Protein 3CPQ (pdb70)

CATH classification: 3.30.1330.30

Structure (mmCIF, N/CA/C/O backbone):
data_3CPQ
#
_entry.id   3CPQ
#
_cell.length_a   46.115
_cell.length_b   46.115
_cell.length_c   98.509
_cell.angle_alpha   90.00
_cell.angle_beta   90.00
_cell.angle_gamma   90.00
#
_symmetry.space_group_name_H-M   'P 43'
#
loop_
_entity.id
_entity.type
_entity.pdbx_description
1 polymer '50S ribosomal protein L30e'
2 water water
#
loop_
_atom_site.group_PDB
_atom_site.id
_atom_site.type_symbol
_atom_site.label_atom_id
_atom_site.label_alt_id
_atom_site.label_comp_id
_atom_site.label_asym_id
_atom_site.label_entity_id
_atom_site.label_seq_id
_atom_site.pdbx_PDB_ins_code
_atom_site.Cartn_x
_atom_site.Cartn_y
_atom_site.Cartn_z
_atom_site.occupancy
_atom_site.B_iso_or_equiv
_atom_site.auth_seq_id
_atom_site.auth_comp_id
_atom_site.auth_asym_id
_atom_site.auth_atom_id
_atom_site.pdbx_PDB_model_num
ATOM 1 N N . MET A 1 7 ? 16.277 12.348 80.262 1.00 63.30 7 MET A N 1
ATOM 2 C CA . MET A 1 7 ? 17.494 11.569 80.636 1.00 61.38 7 MET A CA 1
ATOM 3 C C . MET A 1 7 ? 17.985 10.703 79.481 1.00 57.83 7 MET A C 1
ATOM 4 O O . MET A 1 7 ? 18.951 11.048 78.801 1.00 55.68 7 MET A O 1
ATOM 9 N N . ASP A 1 8 ? 17.317 9.574 79.271 1.00 52.95 8 ASP A N 1
ATOM 10 C CA . ASP A 1 8 ? 17.686 8.655 78.204 1.00 47.23 8 ASP A CA 1
ATOM 11 C C . ASP A 1 8 ? 17.527 9.297 76.834 1.00 38.81 8 ASP A C 1
ATOM 12 O O . ASP A 1 8 ? 18.409 9.178 75.988 1.00 35.65 8 ASP A O 1
ATOM 17 N N . VAL A 1 9 ? 16.404 9.978 76.622 1.00 31.52 9 VAL A N 1
ATOM 18 C CA . VAL A 1 9 ? 16.143 10.641 75.348 1.00 28.32 9 VAL A CA 1
ATOM 19 C C . VAL A 1 9 ? 17.226 11.662 75.031 1.00 26.61 9 VAL A C 1
ATOM 20 O O . VAL A 1 9 ? 17.713 11.729 73.901 1.00 26.33 9 VAL A O 1
ATOM 24 N N . ASN A 1 10 ? 17.603 12.459 76.027 1.00 24.54 10 ASN A N 1
ATOM 25 C CA . ASN A 1 10 ? 18.632 13.473 75.820 1.00 22.54 10 ASN A CA 1
ATOM 26 C C . ASN A 1 10 ? 19.975 12.830 75.492 1.00 23.96 10 ASN A C 1
ATOM 27 O O . ASN A 1 10 ? 20.713 13.322 74.640 1.00 21.05 10 ASN A O 1
ATOM 32 N N . LYS A 1 11 ? 20.294 11.731 76.168 1.00 22.75 11 LYS A N 1
ATOM 33 C CA . LYS A 1 11 ? 21.549 11.033 75.911 1.00 25.14 11 LYS A CA 1
ATOM 34 C C . LYS A 1 11 ? 21.535 10.508 74.481 1.00 21.45 11 LYS A C 1
ATOM 35 O O . LYS A 1 11 ? 22.540 10.571 73.771 1.00 22.12 11 LYS A O 1
ATOM 41 N N . ALA A 1 12 ? 20.384 9.984 74.071 1.00 24.03 12 ALA A N 1
ATOM 42 C CA . ALA A 1 12 ? 20.212 9.436 72.729 1.00 20.58 12 ALA A CA 1
ATOM 43 C C . ALA A 1 12 ? 20.347 10.521 71.662 1.00 20.65 12 ALA A C 1
ATOM 44 O O . ALA A 1 12 ? 20.931 10.294 70.602 1.00 20.67 12 ALA A O 1
ATOM 46 N N . ILE A 1 13 ? 19.803 11.700 71.941 1.00 19.34 13 ILE A N 1
ATOM 47 C CA . ILE A 1 13 ? 19.881 12.811 70.996 1.00 18.48 13 ILE A CA 1
ATOM 48 C C . ILE A 1 13 ? 21.329 13.246 70.793 1.00 15.94 13 ILE A C 1
ATOM 49 O O . ILE A 1 13 ? 21.789 13.416 69.663 1.00 18.00 13 ILE A O 1
ATOM 54 N N . ARG A 1 14 ? 22.052 13.418 71.891 1.00 17.80 14 ARG A N 1
ATOM 55 C CA . ARG A 1 14 ? 23.445 13.833 71.800 1.00 14.97 14 ARG A CA 1
ATOM 56 C C . ARG A 1 14 ? 24.262 12.791 71.029 1.00 16.87 14 ARG A C 1
ATOM 57 O O . ARG A 1 14 ? 25.118 13.134 70.211 1.00 16.40 14 ARG A O 1
ATOM 65 N N . THR A 1 15 ? 23.987 11.517 71.281 1.00 19.00 15 THR A N 1
ATOM 66 C CA . THR A 1 15 ? 24.702 10.444 70.595 1.00 21.75 15 THR A CA 1
ATOM 67 C C . THR A 1 15 ? 24.470 10.489 69.084 1.00 22.55 15 THR A C 1
ATOM 68 O O . THR A 1 15 ? 25.381 10.215 68.298 1.00 21.58 15 THR A O 1
ATOM 72 N N . ALA A 1 16 ? 23.250 10.836 68.678 1.00 21.21 16 ALA A N 1
ATOM 73 C CA . ALA A 1 16 ? 22.917 10.905 67.258 1.00 21.20 16 ALA A CA 1
ATOM 74 C C . ALA A 1 16 ? 23.630 12.080 66.602 1.00 19.99 16 ALA A C 1
ATOM 75 O O . ALA A 1 16 ? 24.103 11.982 65.468 1.00 20.16 16 ALA A O 1
ATOM 77 N N . VAL A 1 17 ? 23.695 13.195 67.321 1.00 22.24 17 VAL A N 1
ATOM 78 C CA . VAL A 1 17 ? 24.359 14.396 66.831 1.00 19.99 17 VAL A CA 1
ATOM 79 C C . VAL A 1 17 ? 25.859 14.147 66.656 1.00 22.70 17 VAL A C 1
ATOM 80 O O . VAL A 1 17 ? 26.455 14.548 65.652 1.00 21.57 17 VAL A O 1
ATOM 84 N N . ASP A 1 18 ? 26.460 13.488 67.644 1.00 22.28 18 ASP A N 1
ATOM 85 C CA . ASP A 1 18 ? 27.896 13.205 67.621 1.00 28.26 18 ASP A CA 1
ATOM 86 C C . ASP A 1 18 ? 28.335 12.032 66.749 1.00 26.79 18 ASP A C 1
ATOM 87 O O . ASP A 1 18 ? 29.389 12.095 66.117 1.00 31.29 18 ASP A O 1
ATOM 92 N N . THR A 1 19 ? 27.548 10.963 66.712 1.00 26.52 19 THR A N 1
ATOM 93 C CA . THR A 1 19 ? 27.935 9.801 65.917 1.00 24.68 19 THR A CA 1
ATOM 94 C C . THR A 1 19 ? 27.183 9.646 64.600 1.00 25.84 19 THR A C 1
ATOM 95 O O . THR A 1 19 ? 27.594 8.868 63.739 1.00 25.11 19 THR A O 1
ATOM 99 N N . GLY A 1 20 ? 26.089 10.382 64.431 1.00 24.11 20 GLY A N 1
ATOM 100 C CA . GLY A 1 20 ? 25.327 10.262 63.200 1.00 20.74 20 GLY A CA 1
ATOM 101 C C . GLY A 1 20 ? 25.261 11.557 62.421 1.00 21.74 20 GLY A C 1
ATOM 102 O O . GLY A 1 20 ? 26.266 12.242 62.251 1.00 24.43 20 GLY A O 1
ATOM 103 N N . LYS A 1 21 ? 24.069 11.883 61.932 1.00 21.46 21 LYS A N 1
ATOM 104 C CA . LYS A 1 21 ? 23.856 13.113 61.188 1.00 20.94 21 LYS A CA 1
ATOM 105 C C . LYS A 1 21 ? 22.512 13.692 61.600 1.00 17.48 21 LYS A C 1
ATOM 106 O O . LYS A 1 21 ? 21.467 13.094 61.353 1.00 21.20 21 LYS A O 1
ATOM 112 N N . VAL A 1 22 ? 22.553 14.857 62.233 1.00 19.19 22 VAL A N 1
ATOM 113 C CA . VAL A 1 22 ? 21.342 15.530 62.693 1.00 15.73 22 VAL A CA 1
ATOM 114 C C . VAL A 1 22 ? 21.292 16.957 62.162 1.00 15.21 22 VAL A C 1
ATOM 115 O O . VAL A 1 22 ? 22.264 17.707 62.276 1.00 21.77 22 VAL A O 1
ATOM 119 N N . ILE A 1 23 ? 20.159 17.321 61.574 1.00 16.66 23 ILE A N 1
ATOM 120 C CA . ILE A 1 23 ? 19.960 18.665 61.044 1.00 16.68 23 ILE A CA 1
ATOM 121 C C . ILE A 1 23 ? 19.356 19.483 62.183 1.00 17.67 23 ILE A C 1
ATOM 122 O O . ILE A 1 23 ? 18.351 19.085 62.771 1.00 15.63 23 ILE A O 1
ATOM 127 N N . LEU A 1 24 ? 19.976 20.615 62.495 1.00 18.10 24 LEU A N 1
ATOM 128 C CA . LEU A 1 24 ? 19.507 21.468 63.587 1.00 21.46 24 LEU A CA 1
ATOM 129 C C . LEU A 1 24 ? 18.786 22.719 63.098 1.00 21.13 24 LEU A C 1
ATOM 130 O O . LEU A 1 24 ? 19.255 23.396 62.181 1.00 22.69 24 LEU A O 1
ATOM 135 N N . GLY A 1 25 ? 17.647 23.027 63.714 1.00 19.50 25 GLY A N 1
ATOM 136 C CA . GLY A 1 25 ? 16.907 24.216 63.329 1.00 20.34 25 GLY A CA 1
ATOM 137 C C . GLY A 1 25 ? 15.531 23.926 62.778 1.00 21.78 25 GLY A C 1
ATOM 138 O O . GLY A 1 25 ? 15.352 22.975 62.015 1.00 19.50 25 GLY A O 1
ATOM 139 N N . SER A 1 26 ? 14.557 24.750 63.156 1.00 20.06 26 SER A N 1
ATOM 140 C CA . SER A 1 26 ? 13.183 24.572 62.700 1.00 19.40 26 SER A CA 1
ATOM 141 C C . SER A 1 26 ? 13.042 24.763 61.192 1.00 22.96 26 SER A C 1
ATOM 142 O O . SER A 1 26 ? 12.383 23.969 60.521 1.00 21.93 26 SER A O 1
ATOM 145 N N . LYS A 1 27 ? 13.666 25.812 60.661 1.00 22.90 27 LYS A N 1
ATOM 146 C CA . LYS A 1 27 ? 13.597 26.094 59.230 1.00 23.38 27 LYS A CA 1
ATOM 147 C C . LYS A 1 27 ? 14.231 24.981 58.393 1.00 22.65 27 LYS A C 1
ATOM 148 O O . LYS A 1 27 ? 13.663 24.544 57.394 1.00 18.38 27 LYS A O 1
ATOM 154 N N . ARG A 1 28 ? 15.412 24.530 58.798 1.00 22.12 28 ARG A N 1
ATOM 155 C CA . ARG A 1 28 ? 16.094 23.471 58.068 1.00 22.41 28 ARG A CA 1
ATOM 156 C C . ARG A 1 28 ? 15.331 22.158 58.188 1.00 21.17 28 ARG A C 1
ATOM 157 O O . ARG A 1 28 ? 15.203 21.421 57.210 1.00 20.16 28 ARG A O 1
ATOM 165 N N . THR A 1 29 ? 14.831 21.864 59.387 1.00 17.89 29 THR A N 1
ATOM 166 C CA . THR A 1 29 ? 14.075 20.632 59.608 1.00 15.12 29 THR A CA 1
ATOM 167 C C . THR A 1 29 ? 12.887 20.568 58.658 1.00 16.91 29 THR A C 1
ATOM 168 O O . THR A 1 29 ? 12.662 19.559 57.988 1.00 18.09 29 THR A O 1
ATOM 172 N N . ILE A 1 30 ? 12.126 21.656 58.599 1.00 16.53 30 ILE A N 1
ATOM 173 C CA . ILE A 1 30 ? 10.961 21.720 57.722 1.00 16.42 30 ILE A CA 1
A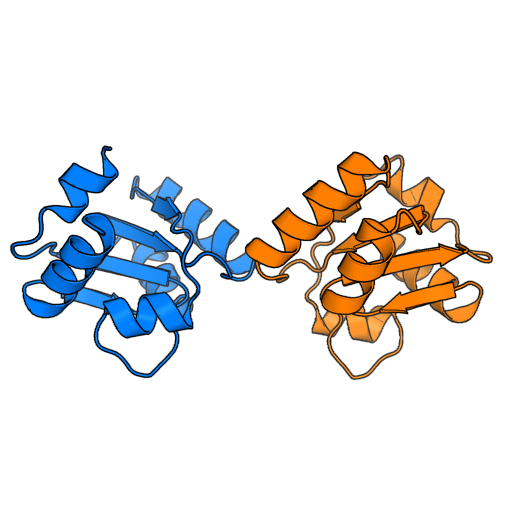TOM 174 C C . ILE A 1 30 ? 11.381 21.542 56.266 1.00 17.46 30 ILE A C 1
ATOM 175 O O . ILE A 1 30 ? 10.729 20.824 55.504 1.00 18.08 30 ILE A O 1
ATOM 180 N N . LYS A 1 31 ? 12.470 22.200 55.882 1.00 19.75 31 LYS A N 1
ATOM 181 C CA . LYS A 1 31 ? 12.963 22.106 54.512 1.00 21.49 31 LYS A CA 1
ATOM 182 C C . LYS A 1 31 ? 13.266 20.657 54.147 1.00 21.20 31 LYS A C 1
ATOM 183 O O . LYS A 1 31 ? 12.817 20.157 53.115 1.00 20.76 31 LYS A O 1
ATOM 189 N N . PHE A 1 32 ? 14.030 19.984 55.000 1.00 16.37 32 PHE A N 1
ATOM 190 C CA . PHE A 1 32 ? 14.381 18.589 54.758 1.00 19.37 32 PHE A CA 1
ATOM 191 C C . PHE A 1 32 ? 13.162 17.673 54.737 1.00 18.33 32 PHE A C 1
ATOM 192 O O . PHE A 1 32 ? 13.021 16.843 53.841 1.00 18.48 32 PHE A O 1
ATOM 200 N N . VAL A 1 33 ? 12.276 17.816 55.716 1.00 18.71 33 VAL A N 1
ATOM 201 C CA . VAL A 1 33 ? 11.088 16.970 55.755 1.00 19.36 33 VAL A CA 1
ATOM 202 C C . VAL A 1 33 ? 10.181 17.243 54.562 1.00 21.48 33 VAL A C 1
ATOM 203 O O . VAL A 1 33 ? 9.561 16.326 54.019 1.00 20.27 33 VAL A O 1
ATOM 207 N N . LYS A 1 34 ? 10.105 18.503 54.153 1.00 21.49 34 LYS A N 1
ATOM 208 C CA . LYS A 1 34 ? 9.280 18.869 53.010 1.00 23.59 34 LYS A CA 1
ATOM 209 C C . LYS A 1 34 ? 9.787 18.116 51.775 1.00 23.22 34 LYS A C 1
ATOM 210 O O . LYS A 1 34 ? 9.011 17.798 50.881 1.00 24.79 34 LYS A O 1
ATOM 216 N N . HIS A 1 35 ? 11.090 17.838 51.731 1.00 20.12 35 HIS A N 1
ATOM 217 C CA . HIS A 1 35 ? 11.683 17.111 50.604 1.00 20.26 35 HIS A CA 1
ATOM 218 C C . HIS A 1 35 ? 11.682 15.604 50.821 1.00 20.57 35 HIS A C 1
ATOM 219 O O . HIS A 1 35 ? 12.308 14.862 50.064 1.00 22.47 35 HIS A O 1
ATOM 226 N N . GLY A 1 36 ? 10.997 15.162 51.871 1.00 17.16 36 GLY A N 1
ATOM 227 C CA . GLY A 1 36 ? 10.902 13.743 52.157 1.00 19.59 36 GLY A CA 1
ATOM 228 C C . GLY A 1 36 ? 12.101 13.092 52.832 1.00 21.75 36 GLY A C 1
ATOM 229 O O . GLY A 1 36 ? 12.143 11.861 52.938 1.00 21.20 36 GLY A O 1
ATOM 230 N N . GLU A 1 37 ? 13.071 13.882 53.292 1.00 20.29 37 GLU A N 1
ATOM 231 C CA . GLU A 1 37 ? 14.248 13.308 53.945 1.00 18.77 37 GLU A CA 1
ATOM 232 C C . GLU A 1 37 ? 14.093 13.278 55.468 1.00 19.65 37 GLU A C 1
ATOM 233 O O . GLU A 1 37 ? 13.334 14.065 56.043 1.00 16.45 37 GLU A O 1
ATOM 239 N N . GLY A 1 38 ? 14.800 12.352 56.112 1.00 17.65 38 GLY A N 1
ATOM 240 C CA . GLY A 1 38 ? 14.751 12.254 57.563 1.00 19.31 38 GLY A CA 1
ATOM 241 C C . GLY A 1 38 ? 14.140 10.992 58.142 1.00 21.01 38 GLY A C 1
ATOM 242 O O . GLY A 1 38 ? 13.303 10.342 57.514 1.00 17.95 38 GLY A O 1
ATOM 243 N N . LYS A 1 39 ? 14.548 10.664 59.365 1.00 19.42 39 LYS A N 1
ATOM 244 C CA . LYS A 1 39 ? 14.061 9.472 60.048 1.00 20.64 39 LYS A CA 1
ATOM 245 C C . LYS A 1 39 ? 13.225 9.791 61.282 1.00 19.85 39 LYS A C 1
ATOM 246 O O . LYS A 1 39 ? 12.323 9.037 61.648 1.00 15.83 39 LYS A O 1
ATOM 252 N N . LEU A 1 40 ? 13.539 10.909 61.928 1.00 16.48 40 LEU A N 1
ATOM 253 C CA . LEU A 1 40 ? 12.837 11.292 63.144 1.00 16.47 40 LEU A CA 1
ATOM 254 C C . LEU A 1 40 ? 12.946 12.779 63.433 1.00 16.32 40 LEU A C 1
ATOM 255 O O . LEU A 1 40 ? 14.019 13.369 63.319 1.00 16.36 40 LEU A O 1
ATOM 260 N N . VAL A 1 41 ? 11.826 13.377 63.817 1.00 16.48 41 VAL A N 1
ATOM 261 C CA . VAL A 1 41 ? 11.808 14.787 64.162 1.00 14.17 41 VAL A CA 1
ATOM 262 C C . VAL A 1 41 ? 11.659 14.925 65.668 1.00 13.83 41 VAL A C 1
ATOM 263 O O . VAL A 1 41 ? 10.880 14.202 66.282 1.00 15.10 41 VAL A O 1
ATOM 267 N N . VAL A 1 42 ? 12.429 15.832 66.261 1.00 12.68 42 VAL A N 1
ATOM 268 C CA . VAL A 1 42 ? 12.312 16.109 67.690 1.00 12.59 42 VAL A CA 1
ATOM 269 C C . VAL A 1 42 ? 12.029 17.604 67.804 1.00 12.20 42 VAL A C 1
ATOM 270 O O . VAL A 1 42 ? 12.730 18.423 67.211 1.00 11.09 42 VAL A O 1
ATOM 274 N N . LEU A 1 43 ? 10.983 17.945 68.549 1.00 13.43 43 LEU A N 1
ATOM 275 C CA . LEU A 1 43 ? 10.578 19.335 68.738 1.00 12.91 43 LEU A CA 1
ATOM 276 C C . LEU A 1 43 ? 10.789 19.789 70.180 1.00 15.28 43 LEU A C 1
ATOM 277 O O . LEU A 1 43 ? 10.561 19.020 71.113 1.00 14.06 43 LEU A O 1
ATOM 282 N N . ALA A 1 44 ? 11.217 21.037 70.356 1.00 14.16 44 ALA A N 1
ATOM 283 C CA . ALA A 1 44 ? 11.412 21.589 71.694 1.00 13.81 44 ALA A CA 1
ATOM 284 C C . ALA A 1 44 ? 10.027 21.971 72.234 1.00 15.36 44 ALA A C 1
ATOM 285 O O . ALA A 1 44 ? 9.082 22.127 71.467 1.00 15.22 44 ALA A O 1
ATOM 287 N N . GLY A 1 45 ? 9.919 22.125 73.549 1.00 15.48 45 GLY A N 1
ATOM 288 C CA . GLY A 1 45 ? 8.647 22.464 74.162 1.00 14.62 45 GLY A CA 1
ATOM 289 C C . GLY A 1 45 ? 8.111 23.858 73.889 1.00 19.76 45 GLY A C 1
ATOM 290 O O . GLY A 1 45 ? 6.907 24.087 73.997 1.00 21.35 45 GLY A O 1
ATOM 291 N N . ASN A 1 46 ? 8.987 24.794 73.535 1.00 19.77 46 ASN A N 1
ATOM 292 C CA . ASN A 1 46 ? 8.549 26.161 73.274 1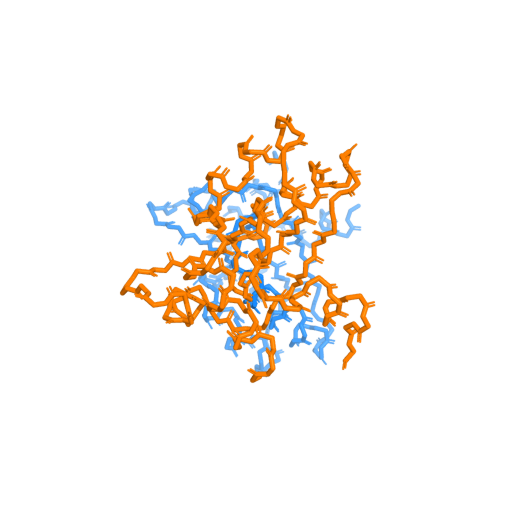.00 19.81 46 ASN A CA 1
ATOM 293 C C . ASN A 1 46 ? 8.631 26.537 71.802 1.00 19.89 46 ASN A C 1
ATOM 294 O O . ASN A 1 46 ? 8.796 27.701 71.455 1.00 20.08 46 ASN A O 1
ATOM 299 N N . ILE A 1 47 ? 8.507 25.542 70.934 1.00 17.76 47 ILE A N 1
ATOM 300 C CA . ILE A 1 47 ? 8.542 25.789 69.503 1.00 18.51 47 ILE A CA 1
ATOM 301 C C . ILE A 1 47 ? 7.271 26.559 69.115 1.00 20.34 47 ILE A C 1
ATOM 302 O O . ILE A 1 47 ? 6.184 26.277 69.634 1.00 18.72 47 ILE A O 1
ATOM 307 N N . PRO A 1 48 ? 7.395 27.564 68.229 1.00 20.54 48 PRO A N 1
ATOM 308 C CA . PRO A 1 48 ? 6.204 28.319 67.822 1.00 19.26 48 PRO A CA 1
ATOM 309 C C . PRO A 1 48 ? 5.170 27.356 67.250 1.00 19.14 48 PRO A C 1
ATOM 310 O O . PRO A 1 48 ? 5.507 26.435 66.500 1.00 18.46 48 PRO A O 1
ATOM 314 N N . LYS A 1 49 ? 3.912 27.577 67.607 1.00 15.46 49 LYS A N 1
ATOM 315 C CA . LYS A 1 49 ? 2.810 26.728 67.179 1.00 18.00 49 LYS A CA 1
ATOM 316 C C . LYS A 1 49 ? 2.692 26.522 65.670 1.00 20.91 49 LYS A C 1
ATOM 317 O O . LYS A 1 49 ? 2.392 25.415 65.211 1.00 17.14 49 LYS A O 1
ATOM 323 N N . ASP A 1 50 ? 2.903 27.583 64.897 1.00 20.10 50 ASP A N 1
ATOM 324 C CA . ASP A 1 50 ? 2.792 27.459 63.454 1.00 21.31 50 ASP A CA 1
ATOM 325 C C . ASP A 1 50 ? 3.887 26.557 62.897 1.00 20.82 50 ASP A C 1
ATOM 326 O O . ASP A 1 50 ? 3.623 25.721 62.033 1.00 18.89 50 ASP A O 1
ATOM 331 N N . LEU A 1 51 ? 5.107 26.706 63.406 1.00 20.92 51 LEU A N 1
ATOM 332 C CA . LEU A 1 51 ? 6.215 25.872 62.948 1.00 19.36 51 LEU A CA 1
ATOM 333 C C . LEU A 1 51 ? 5.940 24.423 63.344 1.00 18.73 51 LEU A C 1
ATOM 334 O O . LEU A 1 51 ? 6.202 23.499 62.575 1.00 18.35 51 LEU A O 1
ATOM 339 N N . GLU A 1 52 ? 5.401 24.234 64.545 1.00 18.87 52 GLU A N 1
ATOM 340 C CA . GLU A 1 52 ? 5.074 22.899 65.046 1.00 18.85 52 GLU A CA 1
ATOM 341 C C . GLU A 1 52 ? 4.087 22.218 64.100 1.00 20.63 52 GLU A C 1
ATOM 342 O O . GLU A 1 52 ? 4.250 21.053 63.737 1.00 18.80 52 GLU A O 1
ATOM 348 N N . GLU A 1 53 ? 3.053 22.952 63.705 1.00 21.19 53 GLU A N 1
ATOM 349 C CA . GLU A 1 53 ? 2.044 22.403 62.809 1.00 20.38 53 GLU A CA 1
ATOM 350 C C . GLU A 1 53 ? 2.613 22.135 61.423 1.00 20.00 53 GLU A C 1
ATOM 351 O O . GLU A 1 53 ? 2.273 21.135 60.791 1.00 20.57 53 GLU A O 1
ATOM 357 N N . ASP A 1 54 ? 3.475 23.022 60.940 1.00 19.59 54 ASP A N 1
ATOM 358 C CA . ASP A 1 54 ? 4.071 22.817 59.626 1.00 22.08 54 ASP A CA 1
ATOM 359 C C . ASP A 1 54 ? 4.902 21.537 59.645 1.00 25.99 54 ASP A C 1
ATOM 360 O O . ASP A 1 54 ? 4.768 20.687 58.766 1.00 24.85 54 ASP A O 1
ATOM 365 N N . VAL A 1 55 ? 5.754 21.402 60.657 1.00 21.13 55 VAL A N 1
ATOM 366 C CA . VAL A 1 55 ? 6.601 20.220 60.782 1.00 23.23 55 VAL A CA 1
ATOM 367 C C . VAL A 1 55 ? 5.783 18.934 60.806 1.00 21.49 55 VAL A C 1
ATOM 368 O O . VAL A 1 55 ? 6.082 17.991 60.080 1.00 20.85 55 VAL A O 1
ATOM 372 N N . LYS A 1 56 ? 4.754 18.897 61.646 1.00 21.79 56 LYS A N 1
ATOM 373 C CA . LYS A 1 56 ? 3.912 17.712 61.761 1.00 23.15 56 LYS A CA 1
ATOM 374 C C . LYS A 1 56 ? 3.173 17.389 60.472 1.00 25.96 56 LYS A C 1
ATOM 375 O O . LYS A 1 56 ? 2.941 16.218 60.162 1.00 25.45 56 LYS A O 1
ATOM 381 N N . TYR A 1 57 ? 2.803 18.426 59.726 1.00 25.47 57 TYR A N 1
ATOM 382 C CA . TYR A 1 57 ? 2.099 18.234 58.465 1.00 24.84 57 TYR A CA 1
ATOM 383 C C . TYR A 1 57 ? 3.006 17.538 57.457 1.00 24.85 57 TYR A C 1
ATOM 384 O O . TYR A 1 57 ? 2.662 16.482 56.929 1.00 21.54 57 TYR A O 1
ATOM 393 N N . TYR A 1 58 ? 4.163 18.134 57.188 1.00 19.25 58 TYR A N 1
ATOM 394 C CA . TYR A 1 58 ? 5.106 17.548 56.243 1.00 22.15 58 TYR A CA 1
ATOM 395 C C . TYR A 1 58 ? 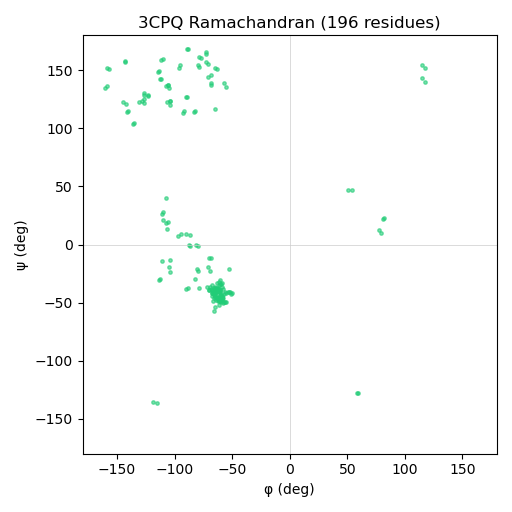5.665 16.204 56.707 1.00 24.80 58 TYR A C 1
ATOM 396 O O . TYR A 1 58 ? 5.862 15.296 55.895 1.00 24.59 58 TYR A O 1
ATOM 405 N N . ALA A 1 59 ? 5.925 16.068 58.005 1.00 22.11 59 ALA A N 1
ATOM 406 C CA . ALA A 1 59 ? 6.451 14.806 58.521 1.00 22.61 59 ALA A CA 1
ATOM 407 C C . ALA A 1 59 ? 5.426 13.714 58.228 1.00 22.24 59 ALA A C 1
ATOM 408 O O . ALA A 1 59 ? 5.769 12.628 57.757 1.00 22.20 59 ALA A O 1
ATOM 410 N N . LYS A 1 60 ? 4.162 14.019 58.492 1.00 27.47 60 LYS A N 1
ATOM 411 C CA . LYS A 1 60 ? 3.079 13.073 58.255 1.00 32.01 60 LYS A CA 1
ATOM 412 C C . LYS A 1 60 ? 3.063 12.625 56.793 1.00 28.81 60 LYS A C 1
ATOM 413 O O . LYS A 1 60 ? 2.892 11.442 56.503 1.00 29.22 60 LYS A O 1
ATOM 419 N N . LEU A 1 61 ? 3.254 13.570 55.877 1.00 29.42 61 LEU A N 1
ATOM 420 C CA . LEU A 1 61 ? 3.247 13.255 54.452 1.00 28.29 61 LEU A CA 1
ATOM 421 C C . LEU A 1 61 ? 4.300 12.226 54.028 1.00 31.83 61 LEU A C 1
ATOM 422 O O . LEU A 1 61 ? 4.060 11.442 53.107 1.00 33.68 61 LEU A O 1
ATOM 427 N N . SER A 1 62 ? 5.457 12.221 54.688 1.00 25.62 62 SER A N 1
ATOM 428 C CA . SER A 1 62 ? 6.519 11.271 54.350 1.00 25.87 62 SER A CA 1
ATOM 429 C C . SER A 1 62 ? 6.671 10.183 55.419 1.00 24.53 62 SER A C 1
ATOM 430 O O . SER A 1 62 ? 7.702 9.509 55.481 1.00 22.74 62 SER A O 1
ATOM 433 N N . ASN A 1 63 ? 5.638 10.015 56.245 1.00 21.86 63 ASN A N 1
ATOM 434 C CA . ASN A 1 63 ? 5.627 9.026 57.320 1.00 24.96 63 ASN A CA 1
ATOM 435 C C . ASN A 1 63 ? 6.864 9.098 58.214 1.00 27.03 63 ASN A C 1
ATOM 436 O O . ASN A 1 63 ? 7.483 8.076 58.517 1.00 25.17 63 ASN A O 1
ATOM 441 N N . ILE A 1 64 ? 7.222 10.307 58.631 1.00 22.78 64 ILE A N 1
ATOM 442 C CA . ILE A 1 64 ? 8.373 10.506 59.507 1.00 19.20 64 ILE A CA 1
ATOM 443 C C . ILE A 1 64 ? 7.852 10.773 60.916 1.00 20.04 64 ILE A C 1
ATOM 444 O O . ILE A 1 64 ? 7.114 11.736 61.131 1.00 16.69 64 ILE A O 1
ATOM 449 N N . PRO A 1 65 ? 8.228 9.924 61.894 1.00 18.40 65 PRO A N 1
ATOM 450 C CA . PRO A 1 65 ? 7.744 10.148 63.259 1.00 20.67 65 PRO A CA 1
ATOM 451 C C . PRO A 1 65 ? 8.223 11.469 63.854 1.00 19.48 65 PRO A C 1
ATOM 452 O O . PRO A 1 65 ? 9.295 11.973 63.503 1.00 17.49 65 PRO A O 1
ATOM 456 N N . VAL A 1 66 ? 7.409 12.019 64.750 1.00 17.47 66 VAL A N 1
ATOM 457 C CA . VAL A 1 66 ? 7.716 13.282 65.414 1.00 19.30 66 VAL A CA 1
ATOM 458 C C . VAL A 1 66 ? 7.622 13.103 66.925 1.00 21.03 66 VAL A C 1
ATOM 459 O O . VAL A 1 66 ? 6.580 12.707 67.447 1.00 21.66 66 VAL A O 1
ATOM 463 N N . TYR A 1 67 ? 8.712 13.387 67.626 1.00 18.00 67 TYR A N 1
ATOM 464 C CA . TYR A 1 67 ? 8.720 13.272 69.078 1.00 17.21 67 TYR A CA 1
ATOM 465 C C . TYR A 1 67 ? 8.644 14.686 69.648 1.00 18.87 67 TYR A C 1
ATOM 466 O O . TYR A 1 67 ? 9.4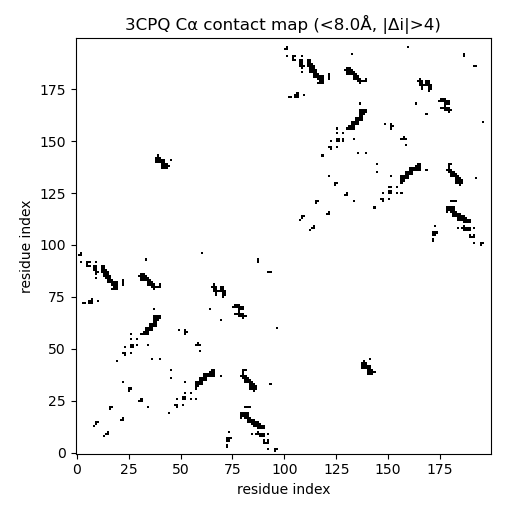72 15.535 69.324 1.00 17.12 67 TYR A O 1
ATOM 475 N N . GLN A 1 68 ? 7.643 14.937 70.483 1.00 16.95 68 GLN A N 1
ATOM 476 C CA . GLN A 1 68 ? 7.480 16.251 71.102 1.00 17.91 68 GLN A CA 1
ATOM 477 C C . GLN A 1 68 ? 8.198 16.220 72.439 1.00 19.87 68 GLN A C 1
ATOM 478 O O . GLN A 1 68 ? 7.798 15.487 73.346 1.00 20.93 68 GLN A O 1
ATOM 484 N N . HIS A 1 69 ? 9.267 17.001 72.556 1.00 21.45 69 HIS A N 1
ATOM 485 C CA . HIS A 1 69 ? 10.024 17.038 73.798 1.00 20.05 69 HIS A CA 1
ATOM 486 C C . HIS A 1 69 ? 9.410 18.098 74.707 1.00 21.28 69 HIS A C 1
ATOM 487 O O . HIS A 1 69 ? 8.580 18.902 74.271 1.00 19.78 69 HIS A O 1
ATOM 494 N N . LYS A 1 70 ? 9.817 18.098 75.969 1.00 19.59 70 LYS A N 1
ATOM 495 C CA . LYS A 1 70 ? 9.296 19.054 76.932 1.00 19.32 70 LYS A CA 1
ATOM 496 C C . LYS A 1 70 ? 10.303 20.161 77.208 1.00 21.63 70 LYS A C 1
ATOM 497 O O . LYS A 1 70 ? 9.931 21.260 77.626 1.00 22.88 70 LYS A O 1
ATOM 503 N N . ILE A 1 71 ? 11.580 19.881 76.975 1.00 15.91 71 ILE A N 1
ATOM 504 C CA . ILE A 1 71 ? 12.594 20.892 77.249 1.00 15.40 71 ILE A CA 1
ATOM 505 C C . ILE A 1 71 ? 12.552 22.045 76.249 1.00 16.82 71 ILE A C 1
ATOM 506 O O . ILE A 1 71 ? 12.070 21.896 75.128 1.00 17.55 71 ILE A O 1
ATOM 511 N N . THR A 1 72 ? 13.045 23.203 76.678 1.00 19.80 72 THR A N 1
ATOM 512 C CA . THR A 1 72 ? 13.046 24.401 75.841 1.00 14.35 72 THR A CA 1
ATOM 513 C C . THR A 1 72 ? 14.071 24.342 74.710 1.00 15.56 72 THR A C 1
ATOM 514 O O . THR A 1 72 ? 14.992 23.524 74.731 1.00 16.59 72 THR A O 1
ATOM 518 N N . SER A 1 73 ? 13.906 25.227 73.732 1.00 15.09 73 SER A N 1
ATOM 519 C CA . SER A 1 73 ? 14.817 25.299 72.592 1.00 15.55 73 SER A CA 1
ATOM 520 C C . SER A 1 73 ? 16.270 25.512 73.029 1.00 17.60 73 SER A C 1
ATOM 521 O O . SER A 1 73 ? 17.189 24.908 72.469 1.00 16.12 73 SER A O 1
ATOM 524 N N . LEU A 1 74 ? 16.491 26.359 74.030 1.00 14.94 74 LEU A N 1
ATOM 525 C CA . LEU A 1 74 ? 17.862 26.585 74.481 1.00 17.90 74 LEU A CA 1
ATOM 526 C C . LEU A 1 74 ? 18.372 25.321 75.169 1.00 17.12 74 LEU A C 1
ATOM 527 O O . LEU A 1 74 ? 19.542 24.965 75.035 1.00 19.28 74 LEU A O 1
ATOM 532 N N . GLU A 1 75 ? 17.493 24.630 75.890 1.00 16.30 75 GLU A N 1
ATOM 533 C CA . GLU A 1 75 ? 17.884 23.387 76.549 1.00 14.54 75 GLU A CA 1
ATOM 534 C C . GLU A 1 75 ? 18.217 22.322 75.509 1.00 18.37 75 GLU A C 1
ATOM 535 O O . GLU A 1 75 ? 19.203 21.599 75.647 1.00 16.32 75 GLU A O 1
ATOM 541 N N . LEU A 1 76 ? 17.389 22.219 74.470 1.00 14.32 76 LEU A N 1
ATOM 542 C CA . LEU A 1 76 ? 17.627 21.220 73.425 1.00 17.36 76 LEU A CA 1
ATOM 543 C C . LEU A 1 76 ? 18.956 21.510 72.732 1.00 17.26 76 LEU A C 1
ATOM 544 O O . LEU A 1 76 ? 19.713 20.599 72.412 1.00 19.02 76 LEU A O 1
ATOM 549 N N . GLY A 1 77 ? 19.236 22.788 72.508 1.00 16.77 77 GLY A N 1
ATOM 550 C CA . GLY A 1 77 ? 20.487 23.157 71.879 1.00 19.48 77 GLY A CA 1
ATOM 551 C C . GLY A 1 77 ? 21.644 22.645 72.717 1.00 18.66 77 GLY A C 1
ATOM 552 O O . GLY A 1 77 ? 22.598 22.084 72.186 1.00 20.71 77 GLY A O 1
ATOM 553 N N . ALA A 1 78 ? 21.556 22.827 74.033 1.00 18.71 78 ALA A N 1
ATOM 554 C CA . ALA A 1 78 ? 22.607 22.372 74.943 1.00 20.17 78 ALA A CA 1
ATOM 555 C C . ALA A 1 78 ? 22.740 20.849 74.902 1.00 24.22 78 ALA A C 1
ATOM 556 O O . ALA A 1 78 ? 23.844 20.314 74.978 1.00 23.61 78 ALA A O 1
ATOM 558 N N . VAL A 1 79 ? 21.614 20.151 74.790 1.00 21.92 79 VAL A N 1
ATOM 559 C CA . VAL A 1 79 ? 21.642 18.696 74.715 1.00 19.51 79 VAL A CA 1
ATOM 560 C C . VAL A 1 79 ? 22.437 18.291 73.475 1.00 21.15 79 VAL A C 1
ATOM 561 O O . VAL A 1 79 ? 23.141 17.278 73.476 1.00 22.13 79 VAL A O 1
ATOM 565 N N . CYS A 1 80 ? 22.330 19.097 72.423 1.00 19.84 80 CYS A N 1
ATOM 566 C CA . CYS A 1 80 ? 23.034 18.828 71.171 1.00 20.94 80 CYS A CA 1
ATOM 567 C C . CYS A 1 80 ? 24.482 19.295 71.220 1.00 23.59 80 CYS A C 1
ATOM 568 O O . CYS A 1 80 ? 25.223 19.140 70.249 1.00 22.93 80 CYS A O 1
ATOM 571 N N . GLY A 1 81 ? 24.873 19.868 72.356 1.00 23.11 81 GLY A N 1
ATOM 572 C CA . GLY A 1 81 ? 26.229 20.357 72.526 1.00 24.73 81 GLY A CA 1
ATOM 573 C C . GLY A 1 81 ? 26.435 21.724 71.906 1.00 26.87 81 GLY A C 1
ATOM 574 O O . GLY A 1 81 ? 27.563 22.110 71.607 1.00 28.89 81 GLY A O 1
ATOM 575 N N . LYS A 1 82 ? 25.347 22.466 71.722 1.00 24.78 82 LYS A N 1
ATOM 576 C CA . LYS A 1 82 ? 25.421 23.789 71.114 1.00 25.65 82 LYS A CA 1
ATOM 577 C C . LYS A 1 82 ? 25.026 24.897 72.082 1.00 26.12 82 LYS A C 1
ATOM 578 O O . LYS A 1 82 ? 24.199 24.690 72.968 1.00 26.01 82 LYS A O 1
ATOM 584 N N . PRO A 1 83 ? 25.622 26.090 71.923 1.00 25.46 83 PRO A N 1
ATOM 585 C CA . PRO A 1 83 ? 25.318 27.231 72.791 1.00 29.00 83 PRO A CA 1
ATOM 586 C C . PRO A 1 83 ? 24.120 28.032 72.285 1.00 28.70 83 PRO A C 1
ATOM 587 O O . PRO A 1 83 ? 23.715 29.019 72.903 1.00 31.08 83 PRO A O 1
ATOM 591 N N . PHE A 1 84 ? 23.558 27.609 71.155 1.00 26.99 84 PHE A N 1
ATOM 592 C CA . PHE A 1 84 ? 22.412 28.299 70.573 1.00 23.23 84 PHE A CA 1
ATOM 593 C C . PHE A 1 84 ? 21.132 27.466 70.678 1.00 21.06 84 PHE A C 1
ATOM 594 O O . PHE A 1 84 ? 21.188 26.251 70.863 1.00 22.18 84 PHE A O 1
ATOM 602 N N . PRO A 1 85 ? 19.962 28.116 70.570 1.00 19.56 85 PRO A N 1
ATOM 603 C CA . PRO A 1 85 ? 18.655 27.450 70.651 1.00 21.69 85 PRO A CA 1
ATOM 604 C C . PRO A 1 85 ? 18.361 26.588 69.426 1.00 22.04 85 PRO A C 1
ATOM 605 O O . PRO A 1 85 ? 18.730 26.939 68.304 1.00 20.52 85 PRO A O 1
ATOM 609 N N . VAL A 1 86 ? 17.687 25.466 69.657 1.00 19.18 86 VAL A N 1
ATOM 610 C CA . VAL A 1 86 ? 17.301 24.537 68.598 1.00 15.62 86 VAL A CA 1
ATOM 611 C C . VAL A 1 86 ? 15.847 24.182 68.899 1.00 14.86 86 VAL A C 1
ATOM 612 O O . VAL A 1 86 ? 15.578 23.423 69.822 1.00 13.95 86 VAL A O 1
ATOM 616 N N . ALA A 1 87 ? 14.920 24.754 68.131 1.00 13.30 87 ALA A N 1
ATOM 617 C CA . ALA A 1 87 ? 13.489 24.524 68.341 1.00 15.15 87 ALA A CA 1
ATOM 618 C C . ALA A 1 87 ? 13.028 23.202 67.746 1.00 15.95 87 ALA A C 1
ATOM 619 O O . ALA A 1 87 ? 12.008 22.647 68.153 1.00 11.76 87 ALA A O 1
ATOM 621 N N . ALA A 1 88 ? 13.784 22.710 66.774 1.00 14.89 88 ALA A N 1
ATOM 622 C CA . ALA A 1 88 ? 13.475 21.443 66.124 1.00 12.50 88 ALA A CA 1
ATOM 623 C C . ALA A 1 88 ? 14.749 20.895 65.510 1.00 17.66 88 ALA A C 1
ATOM 624 O O . ALA A 1 88 ? 15.646 21.657 65.141 1.00 14.19 88 ALA A O 1
ATOM 626 N N . LEU A 1 89 ? 14.830 19.573 65.417 1.00 12.67 89 LEU A N 1
ATOM 627 C CA . LEU A 1 89 ? 15.981 18.925 64.814 1.00 14.07 89 LEU A CA 1
ATOM 628 C C . LEU A 1 89 ? 15.485 17.717 64.036 1.00 15.01 89 LEU A C 1
ATOM 629 O O . LEU A 1 89 ? 14.401 17.197 64.304 1.00 15.97 89 LEU A O 1
ATOM 634 N N . LEU A 1 90 ? 16.272 17.288 63.058 1.00 14.71 90 LEU A N 1
ATOM 635 C CA . LEU A 1 90 ? 15.898 16.149 62.235 1.00 12.69 90 LEU A CA 1
ATOM 636 C C . LEU A 1 90 ? 17.034 15.139 62.187 1.00 14.41 90 LEU A C 1
ATOM 637 O O . LEU A 1 90 ? 18.159 15.479 61.823 1.00 14.85 90 LEU A O 1
ATOM 642 N N . VAL A 1 91 ? 16.742 13.904 62.574 1.00 15.36 91 VAL A N 1
ATOM 643 C CA . VAL A 1 91 ? 17.744 12.849 62.529 1.00 17.09 91 VAL A CA 1
ATOM 644 C C . VAL A 1 91 ? 17.794 12.290 61.105 1.00 18.08 91 VAL A C 1
ATOM 645 O O . VAL A 1 91 ? 16.820 11.706 60.625 1.00 19.21 91 VAL A O 1
ATOM 649 N N . LEU A 1 92 ? 18.915 12.495 60.422 1.00 16.39 92 LEU A N 1
ATOM 650 C CA . LEU A 1 92 ? 19.080 11.967 59.074 1.00 20.43 92 LEU A CA 1
ATOM 651 C C . LEU A 1 92 ? 19.662 10.562 59.211 1.00 21.91 92 LEU A C 1
ATOM 652 O O . LEU A 1 92 ? 19.311 9.652 58.462 1.00 22.20 92 LEU A O 1
ATOM 657 N N . ASP A 1 93 ? 20.552 10.402 60.184 1.00 18.02 93 ASP A N 1
ATOM 658 C CA . ASP A 1 93 ? 21.175 9.113 60.465 1.00 20.85 93 ASP A CA 1
ATOM 659 C C . ASP A 1 93 ? 21.371 9.043 61.978 1.00 18.77 93 ASP A C 1
ATOM 660 O O . ASP A 1 93 ? 22.023 9.910 62.563 1.00 19.53 93 ASP A O 1
ATOM 665 N N . GLU A 1 94 ? 20.799 8.018 62.604 1.00 19.75 94 GLU A N 1
ATOM 666 C CA . GLU A 1 94 ? 20.881 7.848 64.053 1.00 21.85 94 GLU A CA 1
ATOM 667 C C . GLU A 1 94 ? 22.276 7.504 64.576 1.00 23.44 94 GLU A C 1
ATOM 668 O O . GLU A 1 94 ? 22.515 7.542 65.783 1.00 21.86 94 GLU A O 1
ATOM 674 N N . GLY A 1 95 ? 23.195 7.171 63.678 1.00 22.19 95 GLY A N 1
ATOM 675 C CA . GLY A 1 95 ? 24.535 6.817 64.115 1.00 24.14 95 GLY A CA 1
ATOM 676 C C . GLY A 1 95 ? 24.492 5.629 65.061 1.00 23.02 95 GLY A C 1
ATOM 677 O O . GLY A 1 95 ? 23.891 4.603 64.744 1.00 25.06 95 GLY A O 1
ATOM 678 N N . LEU A 1 96 ? 25.117 5.772 66.227 1.00 25.42 96 LEU A N 1
ATOM 679 C CA . LEU A 1 96 ? 25.153 4.705 67.228 1.00 25.20 96 LEU A CA 1
ATOM 680 C C . LEU A 1 96 ? 24.072 4.894 68.294 1.00 27.15 96 LEU A C 1
ATOM 681 O O . LEU A 1 96 ? 24.036 4.172 69.291 1.00 25.77 96 LEU A O 1
ATOM 686 N N . SER A 1 97 ? 23.193 5.868 68.081 1.00 26.24 97 SER A N 1
ATOM 687 C CA . SER A 1 97 ? 22.129 6.161 69.035 1.00 25.15 97 SER A CA 1
ATOM 688 C C . SER A 1 97 ? 20.943 5.201 68.952 1.00 27.09 97 SER A C 1
ATOM 689 O O . SER A 1 97 ? 20.662 4.628 67.904 1.00 25.73 97 SER A O 1
ATOM 692 N N . ASN A 1 98 ? 20.241 5.041 70.069 1.00 26.89 98 ASN A N 1
ATOM 693 C CA . ASN A 1 98 ? 19.070 4.177 70.114 1.00 29.63 98 ASN A CA 1
ATOM 694 C C . ASN A 1 98 ? 17.831 5.069 70.160 1.00 28.92 98 ASN A C 1
ATOM 695 O O . ASN A 1 98 ? 16.745 4.630 70.542 1.00 29.70 98 ASN A O 1
ATOM 700 N N . ILE A 1 99 ? 18.002 6.324 69.753 1.00 28.66 99 ILE A N 1
ATOM 701 C CA . ILE A 1 99 ? 16.909 7.289 69.766 1.00 24.34 99 ILE A CA 1
ATOM 702 C C . ILE A 1 99 ? 15.641 6.766 69.090 1.00 25.07 99 ILE A C 1
ATOM 703 O O . ILE A 1 99 ? 14.541 6.964 69.598 1.00 24.75 99 ILE A O 1
ATOM 708 N N . MET A 1 100 ? 15.787 6.083 67.958 1.00 27.79 100 MET A N 1
ATOM 709 C CA . MET A 1 100 ? 14.627 5.544 67.249 1.00 30.73 100 MET A CA 1
ATOM 710 C C . MET A 1 100 ? 13.837 4.590 68.139 1.00 30.65 100 MET A C 1
ATOM 711 O O . MET A 1 100 ? 12.606 4.638 68.188 1.00 31.63 100 MET A O 1
ATOM 716 N N . GLU A 1 101 ? 14.552 3.720 68.841 1.00 32.04 101 GLU A N 1
ATOM 717 C CA . GLU A 1 101 ? 13.916 2.753 69.725 1.00 36.59 101 GLU A CA 1
ATOM 718 C C . GLU A 1 101 ? 13.259 3.426 70.921 1.00 33.04 101 GLU A C 1
ATOM 719 O O . GLU A 1 101 ? 12.153 3.055 71.312 1.00 31.79 101 GLU A O 1
ATOM 725 N N . LEU A 1 102 ? 13.938 4.409 71.505 1.00 32.04 102 LEU A N 1
ATOM 726 C CA . LEU A 1 102 ? 13.387 5.114 72.656 1.00 32.53 102 LEU A CA 1
ATOM 727 C C . LEU A 1 102 ? 12.079 5.785 72.276 1.00 34.39 102 LEU A C 1
ATOM 728 O O . LEU A 1 102 ? 11.081 5.663 72.984 1.00 36.16 102 LEU A O 1
ATOM 733 N N . VAL A 1 103 ? 12.092 6.501 71.157 1.00 32.24 103 VAL A N 1
ATOM 734 C CA . VAL A 1 103 ? 10.898 7.188 70.686 1.00 34.33 103 VAL A CA 1
ATOM 735 C C . VAL A 1 103 ? 9.731 6.232 70.454 1.00 35.08 103 VAL A C 1
ATOM 736 O O . VAL A 1 103 ? 8.583 6.568 70.759 1.00 36.78 103 VAL A O 1
ATOM 740 N N . GLU A 1 104 ? 10.015 5.040 69.927 1.00 35.18 104 GLU A N 1
ATOM 741 C CA . GLU A 1 104 ? 8.951 4.065 69.706 1.00 42.18 104 GLU A CA 1
ATOM 742 C C . GLU A 1 104 ? 8.240 3.948 71.053 1.00 47.49 104 GLU A C 1
ATOM 743 O O . GLU A 1 104 ? 7.077 3.547 71.137 1.00 45.12 104 GLU A O 1
ATOM 749 N N . LYS A 1 105 ? 8.978 4.350 72.090 1.00 56.69 105 LYS A N 1
ATOM 750 C CA . LYS A 1 105 ? 8.525 4.388 73.480 1.00 62.89 105 LYS A CA 1
ATOM 751 C C . LYS A 1 105 ? 8.269 3.047 74.167 1.00 65.47 105 LYS A C 1
ATOM 752 O O . LYS A 1 105 ? 9.107 2.129 74.010 1.00 63.21 105 LYS A O 1
ATOM 758 N N . MET B 1 7 ? -10.913 39.216 59.147 1.00 55.96 7 MET B N 1
ATOM 759 C CA . MET B 1 7 ? -11.266 40.658 59.009 1.00 56.85 7 MET B CA 1
ATOM 760 C C . MET B 1 7 ? -12.263 41.095 60.078 1.00 53.42 7 MET B C 1
ATOM 761 O O . MET B 1 7 ? -12.091 42.138 60.713 1.00 50.73 7 MET B O 1
ATOM 766 N N . ASP B 1 8 ? -13.310 40.297 60.265 1.00 48.73 8 ASP B N 1
ATOM 767 C CA . ASP B 1 8 ? -14.329 40.604 61.258 1.00 44.42 8 ASP B CA 1
ATOM 768 C C . ASP B 1 8 ? -13.730 40.509 62.655 1.00 36.91 8 ASP B C 1
ATOM 769 O O . ASP B 1 8 ? -13.893 41.414 63.469 1.00 35.47 8 ASP B O 1
ATOM 774 N N . VAL B 1 9 ? -13.029 39.411 62.921 1.00 31.32 9 VAL B N 1
ATOM 775 C CA . VAL B 1 9 ? -12.396 39.199 64.218 1.00 26.37 9 VAL B CA 1
ATOM 776 C C . VAL B 1 9 ? -11.380 40.295 64.521 1.00 25.51 9 VAL B C 1
ATOM 777 O O . VAL B 1 9 ? -11.321 40.805 65.641 1.00 23.32 9 VAL B O 1
ATOM 781 N N . ASN B 1 10 ? -10.578 40.660 63.524 1.00 22.44 10 ASN B N 1
ATOM 782 C CA . ASN B 1 10 ? -9.571 41.697 63.724 1.00 23.59 10 ASN B CA 1
ATOM 783 C C . ASN B 1 10 ? -10.218 43.040 64.045 1.00 24.69 10 ASN B C 1
ATOM 784 O O . ASN B 1 10 ? -9.711 43.801 64.867 1.00 19.37 10 ASN B O 1
ATOM 789 N N . LYS B 1 11 ? -11.339 43.334 63.396 1.00 23.76 11 LYS B N 1
ATOM 790 C CA . LYS B 1 11 ? -12.035 44.586 63.660 1.00 25.97 11 LYS B CA 1
ATOM 791 C C . LYS B 1 11 ? -12.557 44.563 65.096 1.00 22.51 11 LYS B C 1
ATOM 792 O O . LYS B 1 11 ? -12.477 45.561 65.818 1.00 23.90 11 LYS B O 1
ATOM 798 N N . ALA B 1 12 ? -13.084 43.411 65.504 1.00 24.48 12 ALA B N 1
ATOM 799 C CA . ALA B 1 12 ? -13.625 43.234 66.847 1.00 22.09 12 ALA B CA 1
ATOM 800 C C . ALA B 1 12 ? -12.535 43.363 67.912 1.00 20.66 12 ALA B C 1
ATOM 801 O O . ALA B 1 12 ? -12.768 43.911 68.986 1.00 20.21 12 ALA B O 1
ATOM 803 N N . ILE B 1 13 ? -11.345 42.853 67.609 1.00 19.80 13 ILE B N 1
ATOM 804 C CA . ILE B 1 13 ? -10.226 42.930 68.545 1.00 19.23 13 ILE B CA 1
ATOM 805 C C . ILE B 1 13 ? -9.786 44.380 68.750 1.00 17.58 13 ILE B C 1
ATOM 806 O O . ILE B 1 13 ? -9.580 44.825 69.878 1.00 19.08 13 ILE B O 1
ATOM 811 N N . ARG B 1 14 ? -9.649 45.121 67.658 1.00 17.18 14 ARG B N 1
ATOM 812 C CA . ARG B 1 14 ? -9.228 46.515 67.753 1.00 17.14 14 ARG B CA 1
ATOM 813 C C . ARG B 1 14 ? -10.260 47.336 68.528 1.00 18.69 14 ARG B C 1
ATOM 814 O O . ARG B 1 14 ? -9.911 48.186 69.348 1.00 19.85 14 ARG B O 1
ATOM 822 N N . THR B 1 15 ? -11.534 47.071 68.269 1.00 20.94 15 THR B N 1
ATOM 823 C CA . THR B 1 15 ? -12.611 47.781 68.950 1.00 22.21 15 THR B CA 1
ATOM 824 C C . THR B 1 15 ? -12.545 47.554 70.459 1.00 22.78 15 THR B C 1
ATOM 825 O O . THR B 1 15 ? -12.754 48.483 71.244 1.00 19.62 15 THR B O 1
ATOM 829 N N . ALA B 1 16 ? -12.254 46.316 70.859 1.00 21.27 16 ALA B N 1
ATOM 830 C CA . ALA B 1 16 ? -12.155 45.970 72.276 1.00 20.46 16 ALA B CA 1
ATOM 831 C C . ALA B 1 16 ? -10.979 46.697 72.920 1.00 18.57 16 ALA B C 1
ATOM 832 O O . ALA B 1 16 ? -11.075 47.191 74.046 1.00 20.27 16 ALA B O 1
ATOM 834 N N . VAL B 1 17 ? -9.865 46.756 72.198 1.00 19.78 17 VAL B N 1
ATOM 835 C CA . VAL B 1 17 ? -8.666 47.428 72.684 1.00 19.36 17 VAL B CA 1
ATOM 836 C C . VAL B 1 17 ? -8.883 48.931 72.856 1.00 22.07 17 VAL B C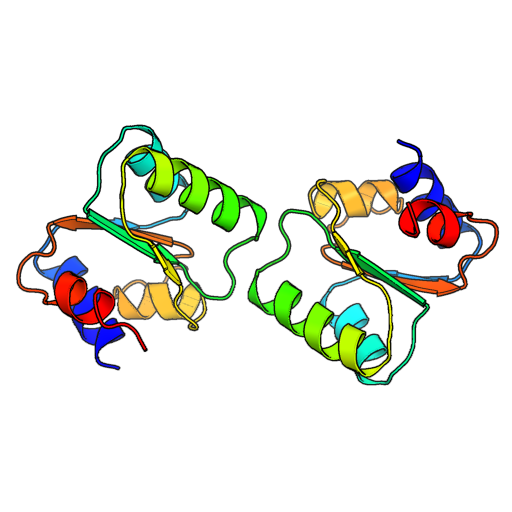 1
ATOM 837 O O . VAL B 1 17 ? -8.447 49.516 73.848 1.00 21.75 17 VAL B O 1
ATOM 841 N N . ASP B 1 18 ? -9.549 49.552 71.885 1.00 20.51 18 ASP B N 1
ATOM 842 C CA . ASP B 1 18 ? -9.794 50.993 71.937 1.00 25.61 18 ASP B CA 1
ATOM 843 C C . ASP B 1 18 ? -10.991 51.433 72.779 1.00 26.79 18 ASP B C 1
ATOM 844 O O . ASP B 1 18 ? -10.987 52.536 73.321 1.00 30.27 18 ASP B O 1
ATOM 849 N N . THR B 1 19 ? -12.017 50.595 72.889 1.00 25.50 19 THR B N 1
ATOM 850 C CA . THR B 1 19 ? -13.190 50.984 73.668 1.00 25.35 19 THR B CA 1
ATOM 851 C C . THR B 1 19 ? -13.385 50.208 74.968 1.00 26.17 19 THR B C 1
ATOM 852 O O . THR B 1 19 ? -14.169 50.616 75.829 1.00 25.56 19 THR B O 1
ATOM 856 N N . GLY B 1 20 ? -12.675 49.095 75.120 1.00 22.79 20 GLY B N 1
ATOM 857 C CA . GLY B 1 20 ? -12.814 48.310 76.334 1.00 18.79 20 GLY B CA 1
ATOM 858 C C . GLY B 1 20 ? -11.530 48.282 77.134 1.00 21.12 20 GLY B C 1
ATOM 859 O O . GLY B 1 20 ? -10.879 49.308 77.320 1.00 22.35 20 GLY B O 1
ATOM 860 N N . LYS B 1 21 ? -11.173 47.101 77.625 1.00 21.08 21 LYS B N 1
ATOM 861 C CA . LYS B 1 21 ? -9.947 46.921 78.389 1.00 21.48 21 LYS B CA 1
ATOM 862 C C . LYS B 1 21 ? -9.350 45.584 77.974 1.00 20.21 21 LYS B C 1
ATOM 863 O O . LYS B 1 21 ? -9.938 44.531 78.218 1.00 18.91 21 LYS B O 1
ATOM 869 N N . VAL B 1 22 ? -8.185 45.642 77.337 1.00 20.40 22 VAL B N 1
ATOM 870 C CA . VAL B 1 22 ? -7.505 44.438 76.872 1.00 17.39 22 VAL B CA 1
ATOM 871 C C . VAL B 1 22 ? -6.071 44.384 77.378 1.00 17.95 22 VAL B C 1
ATOM 872 O O . VAL B 1 22 ? -5.313 45.343 77.230 1.00 21.85 22 VAL B O 1
ATOM 876 N N . ILE B 1 23 ? -5.717 43.257 77.986 1.00 16.80 23 ILE B N 1
ATOM 877 C CA . ILE B 1 23 ? -4.373 43.031 78.506 1.00 17.69 23 ILE B CA 1
ATOM 878 C C . ILE B 1 23 ? -3.560 42.420 77.366 1.00 19.41 23 ILE B C 1
ATOM 879 O O . ILE B 1 23 ? -3.969 41.419 76.775 1.00 15.96 23 ILE B O 1
ATOM 884 N N . LEU B 1 24 ? -2.416 43.020 77.058 1.00 18.68 24 LEU B N 1
ATOM 885 C CA . LEU B 1 24 ? -1.579 42.535 75.965 1.00 22.00 24 LEU B CA 1
ATOM 886 C C . LEU B 1 24 ? -0.326 41.810 76.442 1.00 22.77 24 LEU B C 1
ATOM 887 O O . LEU B 1 24 ? 0.344 42.258 77.374 1.00 26.55 24 LEU B O 1
ATOM 892 N N . GLY B 1 25 ? -0.014 40.689 75.798 1.00 20.16 25 GLY B N 1
ATOM 893 C CA . GLY B 1 25 ? 1.174 39.936 76.163 1.00 20.86 25 GLY B CA 1
ATOM 894 C C . GLY B 1 25 ? 0.870 38.568 76.727 1.00 20.27 25 GLY B C 1
ATOM 895 O O . GLY B 1 25 ? -0.105 38.394 77.459 1.00 20.07 25 GLY B O 1
ATOM 896 N N . SER B 1 26 ? 1.710 37.594 76.393 1.00 19.38 26 SER B N 1
ATOM 897 C CA . SER B 1 26 ? 1.520 36.230 76.868 1.00 19.36 26 SER B CA 1
ATOM 898 C C . SER B 1 26 ? 1.729 36.115 78.376 1.00 22.20 26 SER B C 1
ATOM 899 O O . SER B 1 26 ? 0.939 35.472 79.067 1.00 20.06 26 SER B O 1
ATOM 902 N N . LYS B 1 27 ? 2.786 36.741 78.889 1.00 22.37 27 LYS B N 1
ATOM 903 C CA . LYS B 1 27 ? 3.071 36.684 80.324 1.00 22.43 27 LYS B CA 1
ATOM 904 C C . LYS B 1 27 ? 1.936 37.304 81.135 1.00 21.33 27 LYS B C 1
ATOM 905 O O . LYS B 1 27 ? 1.466 36.715 82.106 1.00 19.25 27 LYS B O 1
ATOM 911 N N . ARG B 1 28 ? 1.500 38.494 80.731 1.00 19.90 28 ARG B N 1
ATOM 912 C CA . ARG B 1 28 ? 0.417 39.185 81.423 1.00 22.43 28 ARG B CA 1
ATOM 913 C C . ARG B 1 28 ? -0.883 38.395 81.317 1.00 20.89 28 ARG B C 1
ATOM 914 O O . ARG B 1 28 ? -1.598 38.234 82.307 1.00 21.90 28 ARG B O 1
ATOM 922 N N . THR B 1 29 ? -1.191 37.907 80.117 1.00 17.60 29 THR B N 1
ATOM 923 C CA . THR B 1 29 ? -2.412 37.134 79.917 1.00 14.14 29 THR B CA 1
ATOM 924 C C . THR B 1 29 ? -2.465 35.948 80.872 1.00 16.22 29 THR B C 1
ATOM 925 O O . THR B 1 29 ? -3.466 35.737 81.557 1.00 16.83 29 THR B O 1
ATOM 929 N N . ILE B 1 30 ? -1.384 35.176 80.928 1.00 14.61 30 ILE B N 1
ATOM 930 C CA . ILE B 1 30 ? -1.334 34.021 81.816 1.00 16.14 30 ILE B CA 1
ATOM 931 C C . ILE B 1 30 ? -1.523 34.436 83.273 1.00 17.38 30 ILE B C 1
ATOM 932 O O . ILE B 1 30 ? -2.239 33.776 84.030 1.00 17.38 30 ILE B O 1
ATOM 937 N N . LYS B 1 31 ? -0.880 35.532 83.664 1.00 17.74 31 LYS B N 1
ATOM 938 C CA . LYS B 1 31 ? -0.985 36.017 85.033 1.00 18.98 31 LYS B CA 1
ATOM 939 C C . LYS B 1 31 ? -2.431 36.333 85.389 1.00 21.29 31 LYS B C 1
ATOM 940 O O . LYS B 1 31 ? -2.927 35.904 86.430 1.00 21.70 31 LYS B O 1
ATOM 946 N N . PHE B 1 32 ? -3.108 37.090 84.532 1.00 15.87 32 PHE B N 1
ATOM 947 C CA . PHE B 1 32 ? -4.499 37.429 84.798 1.00 18.80 32 PHE B CA 1
ATOM 948 C C . PHE B 1 32 ? -5.396 36.198 84.823 1.00 16.60 32 PHE B C 1
ATOM 949 O O . PHE B 1 32 ? -6.214 36.050 85.724 1.00 17.29 32 PHE B O 1
ATOM 957 N N . VAL B 1 33 ? -5.244 35.313 83.841 1.00 15.03 33 VAL B N 1
ATOM 958 C CA . VAL B 1 33 ? -6.066 34.111 83.796 1.00 16.59 33 VAL B CA 1
ATOM 959 C C . VAL B 1 33 ? -5.809 33.218 85.010 1.00 21.47 33 VAL B C 1
ATOM 960 O O . VAL B 1 33 ? -6.735 32.609 85.548 1.00 19.46 33 VAL B O 1
ATOM 964 N N . LYS B 1 34 ? -4.555 33.149 85.449 1.00 21.70 34 LYS B N 1
ATOM 965 C CA . LYS B 1 34 ? -4.221 32.345 86.622 1.00 23.07 34 LYS B CA 1
ATOM 966 C C . LYS B 1 34 ? -4.993 32.849 87.836 1.00 21.53 34 LYS B C 1
ATOM 967 O O . LYS B 1 34 ? -5.367 32.067 88.714 1.00 20.41 34 LYS B O 1
ATOM 973 N N . HIS B 1 35 ? -5.217 34.160 87.889 1.00 19.83 35 HIS B N 1
ATOM 974 C CA . HIS B 1 35 ? -5.950 34.764 88.997 1.00 19.44 35 HIS B CA 1
ATOM 975 C C . HIS B 1 35 ? -7.455 34.742 88.750 1.00 20.59 35 HIS B C 1
ATOM 976 O O . HIS B 1 35 ? -8.217 35.346 89.502 1.00 20.86 35 HIS B O 1
ATOM 983 N N . GLY B 1 36 ? -7.873 34.056 87.689 1.00 17.82 36 GLY B N 1
ATOM 984 C CA . GLY B 1 36 ? -9.288 33.949 87.370 1.00 20.74 36 GLY B CA 1
ATOM 985 C C . GLY B 1 36 ? -9.949 35.153 86.720 1.00 21.55 36 GLY B C 1
ATOM 986 O O . GLY B 1 36 ? -11.179 35.211 86.636 1.00 20.77 36 GLY B O 1
ATOM 987 N N . GLU B 1 37 ? -9.158 36.118 86.254 1.00 19.03 37 GLU B N 1
ATOM 988 C CA . GLU B 1 37 ? -9.733 37.303 85.622 1.00 15.63 37 GLU B CA 1
ATOM 989 C C . GLU B 1 37 ? -9.761 37.159 84.104 1.00 18.55 37 GLU B C 1
ATOM 990 O O . GLU B 1 37 ? -8.938 36.445 83.529 1.00 16.56 37 GLU B O 1
ATOM 996 N N . GLY B 1 38 ? -10.716 37.827 83.458 1.00 16.57 38 GLY B N 1
ATOM 997 C CA . GLY B 1 38 ? -10.794 37.764 82.006 1.00 16.50 38 GLY B CA 1
ATOM 998 C C . GLY B 1 38 ? -12.056 37.162 81.418 1.00 18.24 38 GLY B C 1
ATOM 999 O O . GLY B 1 38 ? -12.698 36.307 82.025 1.00 17.25 38 GLY B O 1
ATOM 1000 N N . LYS B 1 39 ? -12.396 37.605 80.211 1.00 18.05 39 LYS B N 1
ATOM 1001 C CA . LYS B 1 39 ? -13.585 37.129 79.518 1.00 19.54 39 LYS B CA 1
ATOM 1002 C C . LYS B 1 39 ? -13.256 36.305 78.281 1.00 20.16 39 LYS B C 1
ATOM 1003 O O . LYS B 1 39 ? -14.017 35.415 77.898 1.00 18.19 39 LYS B O 1
ATOM 1009 N N . LEU B 1 40 ? -12.127 36.610 77.649 1.00 18.23 40 LEU B N 1
ATOM 1010 C CA . LEU B 1 40 ? -11.741 35.906 76.431 1.00 16.07 40 LEU B CA 1
ATOM 1011 C C . LEU B 1 40 ? -10.261 36.021 76.117 1.00 16.47 40 LEU B C 1
ATOM 1012 O O . LEU B 1 40 ? -9.681 37.103 76.190 1.00 16.81 40 LEU B O 1
ATOM 1017 N N . VAL B 1 41 ? -9.659 34.895 75.755 1.00 15.57 41 VAL B N 1
ATOM 1018 C CA . VAL B 1 41 ? -8.252 34.868 75.386 1.00 14.18 41 VAL B CA 1
ATOM 1019 C C . VAL B 1 41 ? -8.131 34.717 73.877 1.00 14.05 41 VAL B C 1
ATOM 1020 O O . VAL B 1 41 ? -8.861 33.935 73.273 1.00 14.25 41 VAL B O 1
ATOM 1024 N N . VAL B 1 42 ? -7.224 35.481 73.272 1.00 14.67 42 VAL B N 1
ATOM 1025 C CA . VAL B 1 42 ? -6.955 35.366 71.838 1.00 13.39 42 VAL B CA 1
ATOM 1026 C C . VAL B 1 42 ? -5.460 35.073 71.715 1.00 13.95 42 VAL B C 1
ATOM 1027 O O . VAL B 1 42 ? -4.630 35.783 72.288 1.00 12.73 42 VAL B O 1
ATOM 1031 N N . LEU B 1 43 ? -5.122 34.020 70.981 1.00 14.25 43 LEU B N 1
ATOM 1032 C CA . LEU B 1 43 ? -3.726 33.628 70.797 1.00 13.76 43 LEU B CA 1
ATOM 1033 C C . LEU B 1 43 ? -3.261 33.840 69.359 1.00 14.39 43 LEU B C 1
ATOM 1034 O O . LEU B 1 43 ? -4.025 33.624 68.422 1.00 16.42 43 LEU B O 1
ATOM 1039 N N . ALA B 1 44 ? -2.011 34.263 69.193 1.00 13.64 44 ALA B N 1
ATOM 1040 C CA . ALA B 1 44 ? -1.444 34.458 67.862 1.00 13.59 44 ALA B CA 1
ATOM 1041 C C . ALA B 1 44 ? -1.089 33.064 67.320 1.00 16.23 44 ALA B C 1
ATOM 1042 O O . ALA B 1 44 ? -0.947 32.113 68.088 1.00 16.56 44 ALA B O 1
ATOM 1044 N N . GLY B 1 45 ? -0.945 32.952 66.004 1.00 14.13 45 GLY B N 1
ATOM 1045 C CA . GLY B 1 45 ? -0.624 31.671 65.399 1.00 17.24 45 GLY B CA 1
ATOM 1046 C C . GLY B 1 45 ? 0.784 31.151 65.642 1.00 19.73 45 GLY B C 1
ATOM 1047 O O . GLY B 1 45 ? 1.033 29.959 65.476 1.00 21.10 45 GLY B O 1
ATOM 1048 N N . ASN B 1 46 ? 1.708 32.028 66.029 1.00 19.23 46 ASN B N 1
ATOM 1049 C CA . ASN B 1 46 ? 3.084 31.605 66.273 1.00 18.29 46 ASN B CA 1
ATOM 1050 C C . ASN B 1 46 ? 3.459 31.677 67.744 1.00 18.94 46 ASN B C 1
ATOM 1051 O O . ASN B 1 46 ? 4.624 31.829 68.090 1.00 19.82 46 ASN B O 1
ATOM 1056 N N . ILE B 1 47 ? 2.462 31.561 68.615 1.00 17.83 47 ILE B N 1
ATOM 1057 C CA . ILE B 1 47 ? 2.716 31.592 70.043 1.00 18.77 47 ILE B CA 1
ATOM 1058 C C . ILE B 1 47 ? 3.478 30.321 70.432 1.00 21.27 47 ILE B C 1
ATOM 1059 O O . ILE B 1 47 ? 3.178 29.230 69.933 1.00 16.73 47 ILE B O 1
ATOM 1064 N N . PRO B 1 48 ? 4.498 30.451 71.298 1.00 20.61 48 PRO B N 1
ATOM 1065 C CA . PRO B 1 48 ? 5.263 29.270 71.717 1.00 19.00 48 PRO B CA 1
ATOM 1066 C C . PRO B 1 48 ? 4.303 28.235 72.291 1.00 19.18 48 PRO B C 1
ATOM 1067 O O . PRO B 1 48 ? 3.407 28.567 73.071 1.00 19.06 48 PRO B O 1
ATOM 1071 N N . LYS B 1 49 ? 4.497 26.983 71.898 1.00 15.89 49 LYS B N 1
ATOM 1072 C CA . LYS B 1 49 ? 3.644 25.884 72.327 1.00 18.28 49 LYS B CA 1
ATOM 1073 C C . LYS B 1 49 ? 3.455 25.769 73.837 1.00 22.20 49 LYS B C 1
ATOM 1074 O O . LYS B 1 49 ? 2.352 25.480 74.307 1.00 18.81 49 LYS B O 1
ATOM 1080 N N . ASP B 1 50 ? 4.525 25.978 74.597 1.00 20.99 50 ASP B N 1
ATOM 1081 C CA . ASP B 1 50 ? 4.427 25.868 76.044 1.00 21.15 50 ASP B CA 1
ATOM 1082 C C . ASP B 1 50 ? 3.517 26.951 76.619 1.00 21.21 50 ASP B C 1
ATOM 1083 O O . ASP B 1 50 ? 2.681 26.673 77.484 1.00 18.85 50 ASP B O 1
ATOM 1088 N N . LEU B 1 51 ? 3.656 28.177 76.125 1.00 19.24 51 LEU B N 1
ATOM 1089 C CA . LEU B 1 51 ? 2.813 29.273 76.592 1.00 16.09 51 LEU B CA 1
ATOM 1090 C C . LEU B 1 51 ? 1.363 28.988 76.202 1.00 17.84 51 LEU B C 1
ATOM 1091 O O . LEU B 1 51 ? 0.440 29.234 76.978 1.00 17.37 51 LEU B O 1
ATOM 1096 N N . GLU B 1 52 ? 1.170 28.455 75.000 1.00 18.29 52 GLU B N 1
ATOM 1097 C CA . GLU B 1 52 ? -0.168 28.119 74.505 1.00 18.30 52 GLU B CA 1
ATOM 1098 C C . GLU B 1 52 ? -0.852 27.137 75.455 1.00 21.11 52 GLU B C 1
ATOM 1099 O O . GLU B 1 52 ? -2.023 27.298 75.814 1.00 19.19 52 GLU B O 1
ATOM 1105 N N . GLU B 1 53 ? -0.111 26.111 75.860 1.00 21.16 53 GLU B N 1
ATOM 1106 C CA . GLU B 1 53 ? -0.647 25.097 76.754 1.00 20.97 53 GLU B CA 1
ATOM 1107 C C . GLU B 1 53 ? -0.897 25.663 78.141 1.00 18.30 53 GLU B C 1
ATOM 1108 O O . GLU B 1 53 ? -1.893 25.325 78.784 1.00 18.65 53 GLU B O 1
ATOM 1114 N N . ASP B 1 54 ? -0.005 26.530 78.609 1.00 18.50 54 ASP B N 1
ATOM 1115 C CA . ASP B 1 54 ? -0.195 27.130 79.922 1.00 21.69 54 ASP B CA 1
ATOM 1116 C C . ASP B 1 54 ? -1.482 27.944 79.950 1.00 25.06 54 ASP B C 1
ATOM 1117 O O . ASP B 1 54 ? -2.332 27.749 80.825 1.00 24.11 54 ASP B O 1
ATOM 1122 N N . VAL B 1 55 ? -1.634 28.850 78.990 1.00 19.95 55 VAL B N 1
ATOM 1123 C CA . VAL B 1 55 ? -2.821 29.695 78.961 1.00 23.43 55 VAL B CA 1
ATOM 1124 C C . VAL B 1 55 ? -4.113 28.900 78.813 1.00 22.79 55 VAL B C 1
ATOM 1125 O O . VAL B 1 55 ? -5.120 29.236 79.432 1.00 21.06 55 VAL B O 1
ATOM 1129 N N . LYS B 1 56 ? -4.092 27.847 78.002 1.00 22.86 56 LYS B N 1
ATOM 1130 C CA . LYS B 1 56 ? -5.290 27.040 77.807 1.00 25.26 56 LYS B CA 1
ATOM 1131 C C . LYS B 1 56 ? -5.655 26.291 79.083 1.00 25.35 56 LYS B C 1
ATOM 1132 O O . LYS B 1 56 ? -6.832 26.101 79.387 1.00 25.85 56 LYS B O 1
ATOM 1138 N N . TYR B 1 57 ? -4.639 25.873 79.829 1.00 25.13 57 TYR B N 1
ATOM 1139 C CA . TYR B 1 57 ? -4.854 25.159 81.082 1.00 23.99 57 TYR B CA 1
ATOM 1140 C C . TYR B 1 57 ? -5.539 26.068 82.104 1.00 24.29 57 TYR B C 1
ATOM 1141 O O . TYR B 1 57 ? -6.581 25.720 82.663 1.00 20.83 57 TYR B O 1
ATOM 1150 N N . TYR B 1 58 ? -4.952 27.236 82.347 1.00 19.28 58 TYR B N 1
ATOM 1151 C CA . TYR B 1 58 ? -5.529 28.178 83.300 1.00 21.79 58 TYR B CA 1
ATOM 1152 C C . TYR B 1 58 ? -6.878 28.742 82.844 1.00 23.56 58 TYR B C 1
ATOM 1153 O O . TYR B 1 58 ? -7.779 28.947 83.662 1.00 22.77 58 TYR B O 1
ATOM 1162 N N . ALA B 1 59 ? -7.025 28.996 81.547 1.00 20.01 59 ALA B N 1
ATOM 1163 C CA . ALA B 1 59 ? -8.290 29.520 81.035 1.00 20.74 59 ALA B CA 1
ATOM 1164 C C . ALA B 1 59 ? -9.378 28.493 81.339 1.00 21.87 59 ALA B C 1
ATOM 1165 O O . ALA B 1 59 ? -10.449 28.826 81.854 1.00 25.49 59 ALA B O 1
ATOM 1167 N N . LYS B 1 60 ? -9.083 27.237 81.025 1.00 25.92 60 LYS B N 1
ATOM 1168 C CA . LYS B 1 60 ? -10.005 26.133 81.260 1.00 28.60 60 LYS B CA 1
ATOM 1169 C C . LYS B 1 60 ? -10.441 26.072 82.727 1.00 25.71 60 LYS B C 1
ATOM 1170 O O . LYS B 1 60 ? -11.612 25.846 83.018 1.00 26.45 60 LYS B O 1
ATOM 1176 N N . LEU B 1 61 ? -9.503 26.285 83.644 1.00 26.34 61 LEU B N 1
ATOM 1177 C CA . LEU B 1 61 ? -9.808 26.241 85.073 1.00 28.01 61 LEU B CA 1
ATOM 1178 C C . LEU B 1 61 ? -10.823 27.289 85.517 1.00 32.63 61 LEU B C 1
ATOM 1179 O O . LEU B 1 61 ? -11.598 27.051 86.444 1.00 33.93 61 LEU B O 1
ATOM 1184 N N . SER B 1 62 ? -10.820 28.448 84.865 1.00 29.97 62 SER B N 1
ATOM 1185 C CA . SER B 1 62 ? -11.758 29.513 85.213 1.00 27.17 62 SER B CA 1
ATOM 1186 C C . SER B 1 62 ? -12.854 29.646 84.163 1.00 25.60 62 SER B C 1
ATOM 1187 O O . SER B 1 62 ? -13.589 30.634 84.143 1.00 22.69 62 SER B O 1
ATOM 1190 N N . ASN B 1 63 ? -12.954 28.646 83.292 1.00 23.78 63 ASN B N 1
ATOM 1191 C CA . ASN B 1 63 ? -13.955 28.629 82.234 1.00 26.44 63 ASN B CA 1
ATOM 1192 C C . ASN B 1 63 ? -13.922 29.878 81.360 1.00 28.46 63 ASN B C 1
ATOM 1193 O O . ASN B 1 63 ? -14.955 30.481 81.082 1.00 24.74 63 ASN B O 1
ATOM 1198 N N . ILE B 1 64 ? -12.723 30.263 80.936 1.00 24.23 64 ILE B N 1
ATOM 1199 C CA . ILE B 1 64 ? -12.552 31.425 80.075 1.00 20.66 64 ILE B CA 1
ATOM 1200 C C . ILE B 1 64 ? -12.287 30.884 78.676 1.00 18.85 64 ILE B C 1
ATOM 1201 O O . ILE B 1 64 ? -11.358 30.104 78.479 1.00 16.89 64 ILE B O 1
ATOM 1206 N N . PRO B 1 65 ? -13.107 31.276 77.688 1.00 20.14 65 PRO B N 1
ATOM 1207 C CA . PRO B 1 65 ? -12.889 30.782 76.325 1.00 21.00 65 PRO B CA 1
ATOM 1208 C C . PRO B 1 65 ? -11.571 31.269 75.730 1.00 20.90 65 PRO B C 1
ATOM 1209 O O . PRO B 1 65 ? -11.061 32.337 76.092 1.00 17.30 65 PRO B O 1
ATOM 1213 N N . VAL B 1 66 ? -11.023 30.463 74.825 1.00 17.57 66 VAL B N 1
ATOM 1214 C CA . VAL B 1 66 ? -9.770 30.784 74.155 1.00 17.04 66 VAL B CA 1
ATOM 1215 C C . VAL B 1 66 ? -9.972 30.707 72.649 1.00 18.97 66 VAL B C 1
ATOM 1216 O O . VAL B 1 66 ? -10.421 29.690 72.127 1.00 18.68 66 VAL B O 1
ATOM 1220 N N . TYR B 1 67 ? -9.648 31.787 71.950 1.00 16.03 67 TYR B N 1
ATOM 1221 C CA . TYR B 1 67 ? -9.773 31.803 70.500 1.00 15.24 67 TYR B CA 1
ATOM 1222 C C . TYR B 1 67 ? -8.366 31.721 69.918 1.00 16.45 67 TYR B C 1
ATOM 1223 O O . TYR B 1 67 ? -7.515 32.556 70.219 1.00 14.29 67 TYR B O 1
ATOM 1232 N N . GLN B 1 68 ? -8.119 30.712 69.094 1.00 15.73 68 GLN B N 1
ATOM 1233 C CA . GLN B 1 68 ? -6.812 30.558 68.468 1.00 18.04 68 GLN B CA 1
ATOM 1234 C C . GLN B 1 68 ? -6.864 31.280 67.133 1.00 20.01 68 GLN B C 1
ATOM 1235 O O . GLN B 1 68 ? -7.617 30.884 66.244 1.00 18.87 68 GLN B O 1
ATOM 1241 N N . HIS B 1 69 ? -6.078 32.342 66.997 1.00 18.31 69 HIS B N 1
ATOM 1242 C CA . HIS B 1 69 ? -6.056 33.096 65.753 1.00 19.20 69 HIS B CA 1
ATOM 1243 C C . HIS B 1 69 ? -5.000 32.471 64.848 1.00 21.40 69 HIS B C 1
ATOM 1244 O O . HIS B 1 69 ? -4.208 31.634 65.296 1.00 19.21 69 HIS B O 1
ATOM 1251 N N . LYS B 1 70 ? -4.990 32.871 63.581 1.00 20.17 70 LYS B N 1
ATOM 1252 C CA . LYS B 1 70 ? -4.021 32.348 62.628 1.00 21.16 70 LYS B CA 1
ATOM 1253 C C . LYS B 1 70 ? -2.932 33.367 62.321 1.00 21.08 70 LYS B C 1
ATOM 1254 O O . LYS B 1 70 ? -1.857 33.006 61.845 1.00 23.03 70 LYS B O 1
ATOM 1260 N N . ILE B 1 71 ? -3.195 34.641 62.591 1.00 17.18 71 ILE B N 1
ATOM 1261 C CA . ILE B 1 71 ? -2.190 35.662 62.294 1.00 16.19 71 ILE B CA 1
ATOM 1262 C C . ILE B 1 71 ? -1.017 35.618 63.274 1.00 15.65 71 ILE B C 1
ATOM 1263 O O . ILE B 1 71 ? -1.150 35.119 64.388 1.00 18.82 71 ILE B O 1
ATOM 1268 N N . THR B 1 72 ? 0.136 36.134 62.849 1.00 18.59 72 THR B N 1
ATOM 1269 C CA . THR B 1 72 ? 1.334 36.122 63.689 1.00 12.98 72 THR B CA 1
ATOM 1270 C C . THR B 1 72 ? 1.267 37.113 64.847 1.00 16.84 72 THR B C 1
ATOM 1271 O O . THR B 1 72 ? 0.420 38.003 64.871 1.00 14.73 72 THR B O 1
ATOM 1275 N N . SER B 1 73 ? 2.172 36.959 65.806 1.00 15.21 73 SER B N 1
ATOM 1276 C CA . SER B 1 73 ? 2.196 37.861 66.953 1.00 14.29 73 SER B CA 1
ATOM 1277 C C . SER B 1 73 ? 2.460 39.312 66.529 1.00 17.38 73 SER B C 1
ATOM 1278 O O . SER B 1 73 ? 1.910 40.240 67.127 1.00 14.16 73 SER B O 1
ATOM 1281 N N . LEU B 1 74 ? 3.276 39.530 65.496 1.00 15.35 74 LEU B N 1
ATOM 1282 C CA . LEU B 1 74 ? 3.515 40.910 65.067 1.00 17.67 74 LEU B CA 1
ATOM 1283 C C . LEU B 1 74 ? 2.251 41.432 64.390 1.00 16.57 74 LEU B C 1
ATOM 1284 O O . LEU B 1 74 ? 1.891 42.600 64.547 1.00 20.69 74 LEU B O 1
ATOM 1289 N N . GLU B 1 75 ? 1.566 40.564 63.648 1.00 14.75 75 GLU B N 1
ATOM 1290 C CA . GLU B 1 75 ? 0.320 40.951 62.990 1.00 13.80 75 GLU B CA 1
ATOM 1291 C C . GLU B 1 75 ? -0.749 41.283 64.035 1.00 18.19 75 GLU B C 1
ATOM 1292 O O . GLU B 1 75 ? -1.499 42.247 63.883 1.00 15.65 75 GLU B O 1
ATOM 1298 N N . LEU B 1 76 ? -0.826 40.476 65.093 1.00 13.46 76 LEU B N 1
ATOM 1299 C CA . LEU B 1 76 ? -1.831 40.703 66.133 1.00 15.70 76 LEU B CA 1
ATOM 1300 C C . LEU B 1 76 ? -1.533 42.020 66.837 1.00 16.97 76 LEU B C 1
ATOM 1301 O O . LEU B 1 76 ? -2.442 42.779 67.173 1.00 17.81 76 LEU B O 1
ATOM 1306 N N . GLY B 1 77 ? -0.251 42.292 67.051 1.00 17.92 77 GLY B N 1
ATOM 1307 C CA . GLY B 1 77 ? 0.127 43.542 67.675 1.00 18.64 77 GLY B CA 1
ATOM 1308 C C . GLY B 1 77 ? -0.402 44.682 66.822 1.00 18.14 77 GLY B C 1
ATOM 1309 O O . GLY B 1 77 ? -1.008 45.617 67.338 1.00 20.41 77 GLY B O 1
ATOM 1310 N N . ALA B 1 78 ? -0.186 44.603 65.512 1.00 19.06 78 ALA B N 1
ATOM 1311 C CA . ALA B 1 78 ? -0.660 45.648 64.601 1.00 19.41 78 ALA B CA 1
ATOM 1312 C C . ALA B 1 78 ? -2.182 45.791 64.659 1.00 21.69 78 ALA B C 1
ATOM 1313 O O . ALA B 1 78 ? -2.707 46.903 64.620 1.00 22.21 78 ALA B O 1
ATOM 1315 N N . VAL B 1 79 ? -2.893 44.669 64.742 1.00 21.33 79 VAL B N 1
ATOM 1316 C CA . VAL B 1 79 ? -4.350 44.709 64.827 1.00 18.94 79 VAL B CA 1
ATOM 1317 C C . VAL B 1 79 ? -4.762 45.516 66.057 1.00 22.37 79 VAL B C 1
ATOM 1318 O O . VAL B 1 79 ? -5.753 46.252 66.031 1.00 19.81 79 VAL B O 1
ATOM 1322 N N . CYS B 1 80 ? -3.993 45.373 67.131 1.00 19.95 80 CYS B N 1
ATOM 1323 C CA . CYS B 1 80 ? -4.272 46.083 68.379 1.00 21.54 80 CYS B CA 1
ATOM 1324 C C . CYS B 1 80 ? -3.788 47.524 68.312 1.00 22.83 80 CYS B C 1
ATOM 1325 O O . CYS B 1 80 ? -3.957 48.288 69.262 1.00 24.55 80 CYS B O 1
ATOM 1328 N N . GLY B 1 81 ? -3.186 47.882 67.181 1.00 24.62 81 GLY B N 1
ATOM 1329 C CA . GLY B 1 81 ? -2.675 49.228 66.987 1.00 27.77 81 GLY B CA 1
ATOM 1330 C C . GLY B 1 81 ? -1.306 49.439 67.606 1.00 27.26 81 GLY B C 1
ATOM 1331 O O . GLY B 1 81 ? -0.913 50.569 67.883 1.00 29.53 81 GLY B O 1
ATOM 1332 N N . LYS B 1 82 ? -0.566 48.353 67.804 1.00 25.46 82 LYS B N 1
ATOM 1333 C CA . LYS B 1 82 ? 0.754 48.435 68.419 1.00 25.46 82 LYS B CA 1
ATOM 1334 C C . LYS B 1 82 ? 1.881 48.057 67.464 1.00 25.07 82 LYS B C 1
ATOM 1335 O O . LYS B 1 82 ? 1.693 47.245 66.562 1.00 26.48 82 LYS B O 1
ATOM 1341 N N . PRO B 1 83 ? 3.070 48.656 67.648 1.00 27.09 83 PRO B N 1
ATOM 1342 C CA . PRO B 1 83 ? 4.219 48.356 66.788 1.00 27.76 83 PRO B CA 1
ATOM 1343 C C . PRO B 1 83 ? 5.025 47.161 67.301 1.00 26.94 83 PRO B C 1
ATOM 1344 O O . PRO B 1 83 ? 6.025 46.765 66.696 1.00 27.08 83 PRO B O 1
ATOM 1348 N N . PHE B 1 84 ? 4.587 46.590 68.423 1.00 25.76 84 PHE B N 1
ATOM 1349 C CA . PHE B 1 84 ? 5.272 45.442 69.011 1.00 24.31 84 PHE B CA 1
ATOM 1350 C C . PHE B 1 84 ? 4.428 44.169 68.914 1.00 21.73 84 PHE B C 1
ATOM 1351 O O . PHE B 1 84 ? 3.213 44.233 68.751 1.00 24.07 84 PHE B O 1
ATOM 1359 N N . PRO B 1 85 ? 5.074 42.997 69.002 1.00 17.82 85 PRO B N 1
ATOM 1360 C CA . PRO B 1 85 ? 4.396 41.697 68.926 1.00 20.26 85 PRO B CA 1
ATOM 1361 C C . PRO B 1 85 ? 3.516 41.421 70.141 1.00 19.57 85 PRO B C 1
ATOM 1362 O O . PRO B 1 85 ? 3.844 41.824 71.255 1.00 20.11 85 PRO B O 1
ATOM 1366 N N . VAL B 1 86 ? 2.407 40.725 69.912 1.00 18.14 86 VAL B N 1
ATOM 1367 C CA . VAL B 1 86 ? 1.473 40.344 70.967 1.00 14.01 86 VAL B CA 1
ATOM 1368 C C . VAL B 1 86 ? 1.127 38.888 70.667 1.00 15.12 86 VAL B C 1
ATOM 1369 O O . VAL B 1 86 ? 0.373 38.606 69.738 1.00 15.03 86 VAL B O 1
ATOM 1373 N N . ALA B 1 87 ? 1.703 37.966 71.436 1.00 13.08 87 ALA B N 1
ATOM 1374 C CA . ALA B 1 87 ? 1.477 36.538 71.222 1.00 14.48 87 ALA B CA 1
ATOM 1375 C C . ALA B 1 87 ? 0.157 36.069 71.821 1.00 16.41 87 ALA B C 1
ATOM 1376 O O . ALA B 1 87 ? -0.378 35.035 71.431 1.00 13.02 87 ALA B O 1
ATOM 1378 N N . ALA B 1 88 ? -0.350 36.837 72.778 1.00 14.50 88 ALA B N 1
ATOM 1379 C CA . ALA B 1 88 ? -1.620 36.533 73.430 1.00 12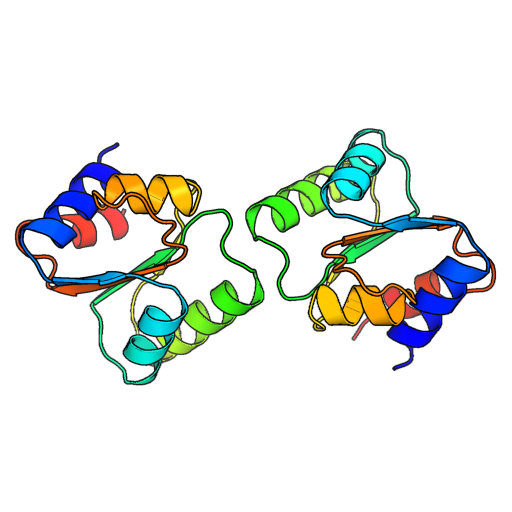.64 88 ALA B CA 1
ATOM 1380 C C . ALA B 1 88 ? -2.162 37.811 74.043 1.00 17.14 88 ALA B C 1
ATOM 1381 O O . ALA B 1 88 ? -1.396 38.711 74.403 1.00 14.11 88 ALA B O 1
ATOM 1383 N N . LEU B 1 89 ? -3.485 37.885 74.147 1.00 13.23 89 LEU B N 1
ATOM 1384 C CA . LEU B 1 89 ? -4.145 39.033 74.745 1.00 16.01 89 LEU B CA 1
ATOM 1385 C C . LEU B 1 89 ? -5.350 38.524 75.517 1.00 15.32 89 LEU B C 1
ATOM 1386 O O . LEU B 1 89 ? -5.854 37.424 75.264 1.00 14.96 89 LEU B O 1
ATOM 1391 N N . LEU B 1 90 ? -5.799 39.320 76.477 1.00 15.70 90 LEU B N 1
ATOM 1392 C CA . LEU B 1 90 ? -6.939 38.944 77.293 1.00 14.41 90 LEU B CA 1
ATOM 1393 C C . LEU B 1 90 ? -7.941 40.089 77.364 1.00 15.70 90 LEU B C 1
ATOM 1394 O O . LEU B 1 90 ? -7.601 41.201 77.768 1.00 16.07 90 LEU B O 1
ATOM 1399 N N . VAL B 1 91 ? -9.171 39.815 76.955 1.00 15.54 91 VAL B N 1
ATOM 1400 C CA . VAL B 1 91 ? -10.219 40.823 77.014 1.00 17.83 91 VAL B CA 1
ATOM 1401 C C . VAL B 1 91 ? -10.787 40.838 78.433 1.00 17.81 91 VAL B C 1
ATOM 1402 O O . VAL B 1 91 ? -11.364 39.849 78.889 1.00 18.56 91 VAL B O 1
ATOM 1406 N N . LEU B 1 92 ? -10.595 41.947 79.137 1.00 17.66 92 LEU B N 1
ATOM 1407 C CA . LEU B 1 92 ? -11.132 42.084 80.482 1.00 21.42 92 LEU B CA 1
ATOM 1408 C C . LEU B 1 92 ? -12.526 42.685 80.325 1.00 21.49 92 LEU B C 1
ATOM 1409 O O . LEU B 1 92 ? -13.462 42.322 81.038 1.00 22.02 92 LEU B O 1
ATOM 1414 N N . ASP B 1 93 ? -12.643 43.602 79.370 1.00 19.32 93 ASP B N 1
ATOM 1415 C CA . ASP B 1 93 ? -13.906 44.265 79.060 1.00 21.97 93 ASP B CA 1
ATOM 1416 C C . ASP B 1 93 ? -13.976 44.443 77.544 1.00 17.04 93 ASP B C 1
ATOM 1417 O O . ASP B 1 93 ? -13.110 45.084 76.952 1.00 19.25 93 ASP B O 1
ATOM 1422 N N . GLU B 1 94 ? -15.000 43.866 76.924 1.00 19.18 94 GLU B N 1
ATOM 1423 C CA . GLU B 1 94 ? -15.164 43.944 75.475 1.00 23.50 94 GLU B CA 1
ATOM 1424 C C . GLU B 1 94 ? -15.535 45.337 74.966 1.00 23.56 94 GLU B C 1
ATOM 1425 O O . GLU B 1 94 ? -15.488 45.596 73.766 1.00 24.45 94 GLU B O 1
ATOM 1431 N N . GLY B 1 95 ? -15.897 46.236 75.872 1.00 23.63 95 GLY B N 1
ATOM 1432 C CA . GLY B 1 95 ? -16.270 47.576 75.450 1.00 22.74 95 GLY B CA 1
ATOM 1433 C C . GLY B 1 95 ? -17.441 47.531 74.483 1.00 22.83 95 GLY B C 1
ATOM 1434 O O . GLY B 1 95 ? -18.463 46.907 74.774 1.00 25.46 95 GLY B O 1
ATOM 1435 N N . LEU B 1 96 ? -17.292 48.183 73.332 1.00 24.21 96 LEU B N 1
ATOM 1436 C CA . LEU B 1 96 ? -18.345 48.216 72.317 1.00 25.21 96 LEU B CA 1
ATOM 1437 C C . LEU B 1 96 ? -18.145 47.126 71.262 1.00 27.02 96 LEU B C 1
ATOM 1438 O O . LEU B 1 96 ? -18.838 47.098 70.244 1.00 25.89 96 LEU B O 1
ATOM 1443 N N . SER B 1 97 ? -17.196 46.229 71.510 1.00 26.46 97 SER B N 1
ATOM 1444 C CA . SER B 1 97 ? -16.898 45.155 70.569 1.00 24.68 97 SER B CA 1
ATOM 1445 C C . SER B 1 97 ? -17.875 43.987 70.637 1.00 26.74 97 SER B C 1
ATOM 1446 O O . SER B 1 97 ? -18.498 43.740 71.664 1.00 26.79 97 SER B O 1
ATOM 1449 N N . ASN B 1 98 ? -17.998 43.262 69.530 1.00 27.05 98 ASN B N 1
ATOM 1450 C CA . ASN B 1 98 ? -18.873 42.100 69.482 1.00 29.28 98 ASN B CA 1
ATOM 1451 C C . ASN B 1 98 ? -17.987 40.860 69.405 1.00 27.88 98 ASN B C 1
ATOM 1452 O O . ASN B 1 98 ? -18.422 39.788 68.985 1.00 30.14 98 ASN B O 1
ATOM 1457 N N . ILE B 1 99 ? -16.737 41.019 69.832 1.00 29.53 99 ILE B N 1
ATOM 1458 C CA . ILE B 1 99 ? -15.764 39.931 69.803 1.00 25.05 99 ILE B CA 1
ATOM 1459 C C . ILE B 1 99 ? -16.272 38.668 70.493 1.00 26.57 99 ILE B C 1
ATOM 1460 O O . ILE B 1 99 ? -16.055 37.561 70.002 1.00 27.92 99 ILE B O 1
ATOM 1465 N N . MET B 1 100 ? -16.955 38.829 71.622 1.00 28.04 100 MET B N 1
ATOM 1466 C CA . MET B 1 100 ? -17.480 37.681 72.355 1.00 31.59 100 MET B CA 1
ATOM 1467 C C . MET B 1 100 ? -18.425 36.866 71.479 1.00 32.10 100 MET B C 1
ATOM 1468 O O . MET B 1 100 ? -18.340 35.638 71.424 1.00 32.89 100 MET B O 1
ATOM 1473 N N . GLU B 1 101 ? -19.324 37.560 70.792 1.00 34.28 101 GLU B N 1
ATOM 1474 C CA . GLU B 1 101 ? -20.294 36.901 69.927 1.00 37.05 101 GLU B CA 1
ATOM 1475 C C . GLU B 1 101 ? -19.649 36.294 68.686 1.00 32.18 101 GLU B C 1
ATOM 1476 O O . GLU B 1 101 ? -20.032 35.206 68.255 1.00 30.15 101 GLU B O 1
ATOM 1482 N N . LEU B 1 102 ? -18.676 36.995 68.109 1.00 30.14 102 LEU B N 1
ATOM 1483 C CA . LEU B 1 102 ? -17.992 36.491 66.922 1.00 29.31 102 LEU B CA 1
ATOM 1484 C C . LEU B 1 102 ? -17.314 35.171 67.246 1.00 31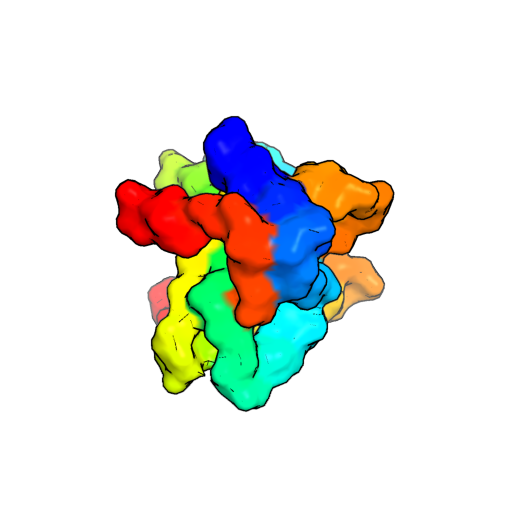.13 102 LEU B C 1
ATOM 1485 O O . LEU B 1 102 ? -17.448 34.197 66.508 1.00 33.27 102 LEU B O 1
ATOM 1490 N N . VAL B 1 103 ? -16.577 35.153 68.353 1.00 26.73 103 VAL B N 1
ATOM 1491 C CA . VAL B 1 103 ? -15.877 33.955 68.796 1.00 30.14 103 VAL B CA 1
ATOM 1492 C C . VAL B 1 103 ? -16.826 32.786 69.084 1.00 31.16 103 VAL B C 1
ATOM 1493 O O . VAL B 1 103 ? -16.507 31.635 68.774 1.00 33.85 103 VAL B O 1
ATOM 1497 N N . GLU B 1 104 ? -17.985 33.079 69.673 1.00 31.58 104 GLU B N 1
ATOM 1498 C CA . GLU B 1 104 ? -18.957 32.035 70.008 1.00 37.68 104 GLU B CA 1
ATOM 1499 C C . GLU B 1 104 ? -19.275 31.128 68.825 1.00 41.18 104 GLU B C 1
ATOM 1500 O O . GLU B 1 104 ? -19.390 29.907 68.981 1.00 40.23 104 GLU B O 1
ATOM 1506 N N . LYS B 1 105 ? -19.439 31.719 67.649 1.00 48.21 105 LYS B N 1
ATOM 1507 C CA . LYS B 1 105 ? -19.713 30.941 66.458 1.00 57.15 105 LYS B CA 1
ATOM 1508 C C . LYS B 1 105 ? -18.499 30.908 65.542 1.00 60.76 105 LYS B C 1
ATOM 1509 O O . LYS B 1 105 ? -18.624 31.012 64.329 1.00 61.68 105 LYS B O 1
ATOM 1515 N N . LYS B 1 106 ? -17.320 30.772 66.138 1.00 64.22 106 LYS B N 1
ATOM 1516 C CA . LYS B 1 106 ? -16.080 30.709 65.381 1.00 69.89 106 LYS B CA 1
ATOM 1517 C C . LYS B 1 106 ? -16.005 29.454 64.493 1.00 74.79 106 LYS B C 1
ATOM 1518 O O . LYS B 1 106 ? -16.014 28.304 64.970 1.00 75.92 106 LYS B O 1
ATOM 1524 N N . GLU B 1 107 ? -15.949 29.693 63.182 1.00 79.47 107 GLU B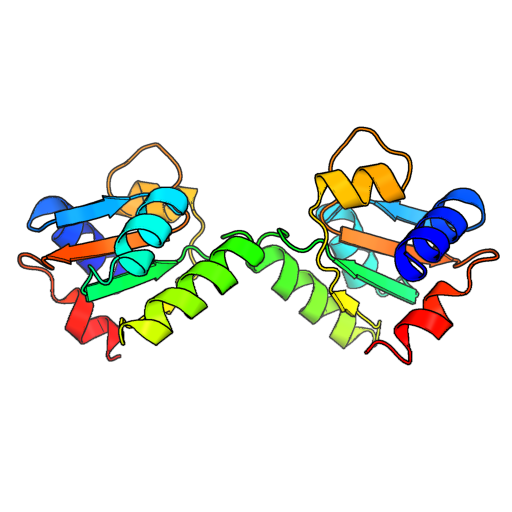 N 1
ATOM 1525 C CA . GLU B 1 107 ? -15.868 28.645 62.160 1.00 83.23 107 GLU B CA 1
ATOM 1526 C C . GLU B 1 107 ? -15.274 29.291 60.900 1.00 83.25 107 GLU B C 1
ATOM 1527 O O . GLU B 1 107 ? -15.950 30.133 60.260 1.00 84.32 107 GLU B O 1
#

Organism: Methanocaldococcus jannaschii (strain ATCC 43067 / DSM 2661 / JAL-1 / JCM 10045 / NBRC 100440) (NCBI:txid243232)

Nearest PDB structures (foldseek):
  3cpq-assembly1_B  TM=1.009E+00  e=3.014E-21  Methanocaldococcus jannaschii
  1w3e-assembly1_X  TM=9.696E-01  e=4.290E-13  Thermococcus celer
  3ra6-assembly1_A  TM=9.672E-01  e=2.293E-12  Thermococcus celer
  9e7f-assembly1_AZ  TM=9.473E-01  e=1.173E-12  Pyrobaculum calidifontis JCM 11548
  1w40-assembly1_A  TM=9.684E-01  e=2.998E-12  Thermococcus celer

Secondary structure (DSSP, 8-state):
-HHHHHHHHHHHHSEEEESHHHHHHHHHTT--SEEEE-TT-BHHHHHHHHHHHHHTT--EEE--S-HHHHHHHTT-SS--SEEEEEE-TT--HHHHHH-/-HHHHHHHHHHHHSEEEESHHHHHHHHHTT--SEEEE-TT-BHHHHHHHHHHHHHTT--EEE--S-HHHHHHHTT-SS--SEEEEEE-TT--HHHHHHT--

B-factor: mean 26.77, std 12.53, range [11.09, 93.1]

InterPro domains:
  IPR000231 Large ribosomal subunit protein eL30 [MF_00481] (7-104)
  IPR004038 Ribosomal protein eL8/eL30/eS12/Gadd45 [PF01248] (8-100)
  IPR022991 Large ribosomal subunit protein eL30, conserved site [PS00709] (19-43)
  IPR022991 Large ribosomal subunit protein eL30, conserved site [PS00993] (75-95)
  IPR029064 Ribosomal protein eL30-like superfamily [G3DSA:3.30.1330.30] (1-110)
  IPR029064 Ribosomal protein eL30-like superfamily [SSF55315] (6-101)
  IPR039109 Large ribosomal subunit protein eL30-like [PTHR11449] (4-104)

Solvent-accessible surface area: 10713 Å² total; per-residue (Å²): 166,96,28,31,141,3,3,98,45,0,28,94,62,24,114,16,10,27,21,16,149,124,0,15,122,49,1,115,130,41,88,24,83,0,0,0,0,0,8,43,0,37,33,49,29,12,86,61,0,81,126,57,1,160,113,45,140,11,63,45,40,58,10,160,16,52,13,107,88,0,0,62,28,2,39,75,126,93,84,1,19,0,0,0,2,44,65,45,29,152,10,77,0,52,115,46,15,157,180,202,93,26,37,148,3,3,100,34,0,28,93,63,21,112,19,20,39,21,17,149,120,0,22,108,38,1,115,128,41,88,24,88,0,0,0,0,0,8,42,1,35,31,50,28,13,86,63,1,100,127,58,0,153,110,45,125,11,62,34,34,62,11,169,14,54,17,105,87,0,0,62,27,1,39,61,126,92,82,1,20,1,0,0,2,43,61,40,29,152,11,69,0,49,106,44,9,156,160,111,190

Radius of gyration: 19.35 Å; Cα contacts (8 Å, |Δi|>4): 418; chains: 2; bounding box: 48×48×38 Å

Sequence (200 aa):
MDVNKAIRTAVDTGKVILGSKRTIKFVKHGEGKLVVLAGNIPKDLEEDVKYYAKLSNIPVYQHKITSLELGAVCGKPFPVAALLVLDEGLSNIMELVEKMDVNKAIRTAVDTGKVILGSKRTIKFVKHGEGKLVVLAGNIPKDLEEDVKYYAKLSNIPVYQHKITSLELGAVCGKPFPVAALLVLDEGLSNIMELVEKKE

Foldseek 3Di:
DQLLLLLLQLLVQHPKAFALVVLLVQLLVLAFAEKEFEQPADPVSVVSNVVSCVVNVHYYHYYDHFQCVSCVSNVHNDGTRMMGRRDSGPGPNVVVRVD/DLLLLLLLQLLVFHPKAFALVVLLVQLLVLAFAEKEFEQPAPPVSVVSNVVSCVVSVHYYHYDDHFQCVSCVSNVHNDGTRMMGRRTSGPGPNNVCRVPPD